Protein AF-L5N9F0-F1 (afdb_monomer)

pLDDT: mean 95.46, std 6.54, range [55.66, 98.88]

Secondary structure (DSSP, 8-state):
--SS--EEESTTSSS-EEE--S--SS-EEEEEEEEEE-TT--EEEEEEEEEE---TTPPPPEEEEEEEE--BTTTTB--EEEEEEEES--TTEEEEEEEEEESSSS-EEEEEESSSEEEEEE--S--TTPEEEEEEEEEEEETTEEEEEEEEEEEEESSSSPPTTPPP---TTB--EEEEEEEE--BGGGTBEEEEEEEEE-SSB--EEEEEEEESSSSS--EEEEE--SEEEEEEEEEESS-TTSEEEEEEEEE-TTS-EEEEEEEEEESSSS--

Solvent-accessible surface area (backbone atoms only — not comparable to full-atom values): 14710 Å² total; per-residue (Å²): 101,85,77,80,55,56,46,62,48,59,72,89,46,100,74,50,44,82,42,77,44,99,69,60,99,43,72,40,69,31,70,48,74,49,76,49,65,53,94,88,66,53,74,51,76,51,76,49,78,45,78,47,73,39,70,79,85,59,63,73,48,42,82,45,46,30,57,45,34,65,10,35,46,55,79,27,27,21,29,37,39,42,22,40,42,47,42,66,70,58,94,42,60,56,33,34,37,39,37,37,36,34,79,81,58,86,34,47,42,77,51,76,40,77,50,59,48,17,56,50,76,39,64,54,59,36,54,43,70,35,46,25,45,37,34,42,36,36,32,27,55,50,101,90,47,73,45,77,75,34,76,51,74,50,69,40,46,28,52,40,47,59,48,88,82,53,48,85,62,56,52,101,54,40,28,42,76,75,42,78,49,60,42,31,64,13,37,55,92,67,28,22,21,27,38,31,30,34,39,35,45,48,82,55,39,54,52,35,34,37,36,36,37,31,24,57,79,35,69,27,64,56,46,77,46,78,40,71,66,58,59,48,71,77,40,71,64,44,80,41,76,37,27,32,70,35,50,29,42,37,35,41,36,34,23,22,66,68,46,22,61,33,33,73,51,75,47,76,38,54,30,57,38,59,45,102

Structure (mmCIF, N/CA/C/O backbone):
data_AF-L5N9F0-F1
#
_entry.id   AF-L5N9F0-F1
#
loop_
_atom_site.group_PDB
_atom_site.id
_atom_site.type_symbol
_atom_site.label_atom_id
_atom_site.label_alt_id
_atom_site.label_comp_id
_atom_site.label_asym_id
_atom_site.label_entity_id
_atom_site.label_seq_id
_atom_site.pdbx_PDB_ins_code
_atom_site.Cartn_x
_atom_site.Cartn_y
_atom_site.Cartn_z
_atom_site.occupancy
_atom_site.B_iso_or_equiv
_atom_site.auth_seq_id
_atom_site.auth_comp_id
_atom_site.auth_asym_id
_atom_site.auth_atom_id
_atom_site.pdbx_PDB_model_num
ATOM 1 N N . ASP A 1 1 ? -20.279 4.692 45.936 1.00 81.94 1 ASP A N 1
ATOM 2 C CA . ASP A 1 1 ? -19.349 3.958 45.072 1.00 81.94 1 ASP A CA 1
ATOM 3 C C . ASP A 1 1 ? -19.815 2.509 44.964 1.00 81.94 1 ASP A C 1
ATOM 5 O O . ASP A 1 1 ? -19.731 1.797 45.959 1.00 81.94 1 ASP A O 1
ATOM 9 N N . PRO A 1 2 ? -20.384 2.102 43.822 1.00 79.62 2 PRO A N 1
ATOM 10 C CA . PRO A 1 2 ? -20.767 0.713 43.570 1.00 79.62 2 PRO A CA 1
ATOM 11 C C . PRO A 1 2 ? -19.583 -0.221 43.263 1.00 79.62 2 PRO A C 1
ATOM 13 O O . PRO A 1 2 ? -19.763 -1.432 43.322 1.00 79.62 2 PRO A O 1
ATOM 16 N N . THR A 1 3 ? -18.387 0.310 42.987 1.00 81.38 3 THR A N 1
ATOM 17 C CA . THR A 1 3 ? -17.177 -0.487 42.699 1.00 81.38 3 THR A CA 1
ATOM 18 C C . THR A 1 3 ? -16.482 -0.975 43.976 1.00 81.38 3 THR A C 1
ATOM 20 O O . THR A 1 3 ? -15.743 -1.954 43.962 1.00 81.38 3 THR A O 1
ATOM 23 N N . GLY A 1 4 ? -16.712 -0.291 45.102 1.00 86.56 4 GLY A N 1
ATOM 24 C CA . GLY A 1 4 ? -16.097 -0.587 46.397 1.00 86.56 4 GLY A CA 1
ATOM 25 C C . GLY A 1 4 ? -14.604 -0.248 46.490 1.00 86.56 4 GLY A C 1
ATOM 26 O O . GLY A 1 4 ? -13.994 -0.522 47.524 1.00 86.56 4 GLY A O 1
ATOM 27 N N . GLN A 1 5 ? -14.020 0.329 45.439 1.00 89.44 5 GLN A N 1
ATOM 28 C CA . GLN A 1 5 ? -12.593 0.642 45.331 1.00 89.44 5 GLN A CA 1
ATOM 29 C C . GLN A 1 5 ? -12.318 2.057 44.791 1.00 89.44 5 GLN A C 1
ATOM 31 O O . GLN A 1 5 ? -11.196 2.548 44.930 1.00 89.44 5 GLN A O 1
ATOM 36 N N . ALA A 1 6 ? -13.310 2.747 44.218 1.00 92.12 6 ALA A N 1
ATOM 37 C CA . ALA A 1 6 ? -13.125 4.109 43.735 1.00 92.12 6 ALA A CA 1
ATOM 38 C C . ALA A 1 6 ? -12.884 5.074 44.906 1.00 92.12 6 ALA A C 1
ATOM 40 O O . ALA A 1 6 ? -13.508 4.982 45.968 1.00 92.12 6 ALA A O 1
ATOM 41 N N . SER A 1 7 ? -11.995 6.050 44.717 1.00 95.31 7 SER A N 1
ATOM 42 C CA . SER A 1 7 ? -11.642 7.002 45.776 1.00 95.31 7 SER A CA 1
ATOM 43 C C . SER A 1 7 ? -11.404 8.420 45.260 1.00 95.31 7 SER A C 1
ATOM 45 O O . SER A 1 7 ? -11.246 8.655 44.065 1.00 95.31 7 SER A O 1
ATOM 47 N N . LEU A 1 8 ? -11.387 9.390 46.180 1.00 96.06 8 LEU A N 1
ATOM 48 C CA . LEU A 1 8 ? -10.998 10.770 45.897 1.00 96.06 8 LEU A CA 1
ATOM 49 C C . LEU A 1 8 ? -9.702 11.113 46.634 1.00 96.06 8 LEU A C 1
ATOM 51 O O . LEU A 1 8 ? -9.627 10.999 47.859 1.00 96.06 8 LEU A O 1
ATOM 55 N N . SER A 1 9 ? -8.712 11.621 45.907 1.00 96.44 9 SER A N 1
ATOM 56 C CA . SER A 1 9 ? -7.538 12.272 46.488 1.00 96.44 9 SER A CA 1
ATOM 57 C C . SER A 1 9 ? -7.850 13.741 46.773 1.00 96.44 9 SER A C 1
ATOM 59 O O . SER A 1 9 ? -8.382 14.447 45.916 1.00 96.44 9 SER A O 1
ATOM 61 N N . ASN A 1 10 ? -7.484 14.217 47.967 1.00 95.06 10 ASN A N 1
ATOM 62 C CA . ASN A 1 10 ? -7.765 15.577 48.449 1.00 95.06 10 ASN A CA 1
ATOM 63 C C . ASN A 1 10 ? -9.258 15.969 48.350 1.00 95.06 10 ASN A C 1
ATOM 65 O O . ASN A 1 10 ? -9.577 16.987 47.733 1.00 95.06 10 ASN A O 1
ATOM 69 N N . PRO A 1 11 ? -10.187 15.205 48.960 1.00 94.94 11 PRO A N 1
ATOM 70 C CA . PRO A 1 11 ? -11.631 15.385 48.766 1.00 94.94 11 PRO A CA 1
ATOM 71 C C . PRO A 1 11 ? -12.183 16.738 49.248 1.00 94.94 11 PRO A C 1
ATOM 73 O O . PRO A 1 11 ? -13.272 17.125 48.842 1.00 94.94 11 PRO A O 1
ATOM 76 N N . SER A 1 12 ? -11.450 17.468 50.095 1.00 93.31 12 SER A N 1
ATOM 77 C CA . SER A 1 12 ? -11.800 18.820 50.557 1.00 93.31 12 SER A CA 1
ATOM 78 C C . SER A 1 12 ? -11.201 19.949 49.705 1.00 93.31 12 SER A C 1
ATOM 80 O O . SER A 1 12 ? -11.446 21.123 49.977 1.00 93.31 12 SER A O 1
ATOM 82 N N . SER A 1 13 ? -10.394 19.622 48.692 1.00 94.00 13 SER A N 1
ATOM 83 C CA . SER A 1 13 ? -9.865 20.594 47.734 1.00 94.00 13 SER A CA 1
ATOM 84 C C . SER A 1 13 ? -10.966 21.067 46.788 1.00 94.00 13 SER A C 1
ATOM 86 O O . SER A 1 13 ? -11.844 20.297 46.411 1.00 94.00 13 SER A O 1
ATOM 88 N N . ALA A 1 14 ? -10.856 22.301 46.288 1.00 91.56 14 ALA A N 1
ATOM 89 C CA . ALA A 1 14 ? -11.691 22.776 45.181 1.00 91.56 14 ALA A CA 1
ATOM 90 C C . ALA A 1 14 ? -11.503 21.948 43.888 1.00 91.56 14 ALA A C 1
ATOM 92 O O . ALA A 1 14 ? -12.323 22.031 42.975 1.00 91.56 14 ALA A O 1
ATOM 93 N N . ARG A 1 15 ? -10.409 21.177 43.791 1.00 91.69 15 ARG A N 1
ATOM 94 C CA . ARG A 1 15 ? -10.088 20.274 42.676 1.00 91.69 15 ARG A CA 1
ATOM 95 C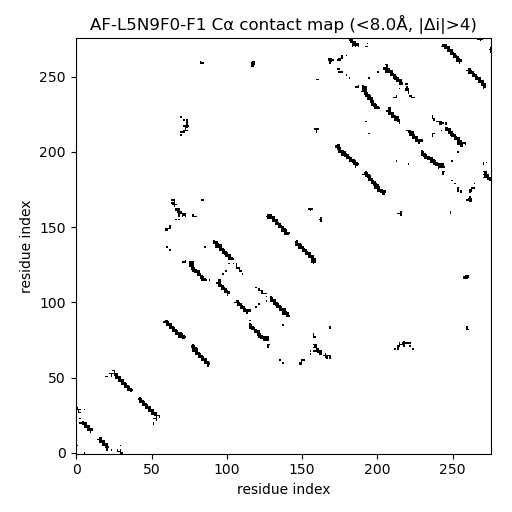 C . ARG A 1 15 ? -9.594 18.929 43.234 1.00 91.69 15 ARG A C 1
ATOM 97 O O . ARG A 1 15 ? -8.380 18.758 43.370 1.00 91.69 15 ARG A O 1
ATOM 104 N N . PRO A 1 16 ? -10.495 18.017 43.635 1.00 94.56 16 PRO A N 1
ATOM 105 C CA . PRO A 1 16 ? -10.112 16.662 44.014 1.00 94.56 16 PRO A CA 1
ATOM 106 C C . PRO A 1 16 ? -9.741 15.847 42.766 1.00 94.56 16 PRO A C 1
ATOM 108 O O . PRO A 1 16 ? -10.164 16.172 41.656 1.00 94.56 16 PRO A O 1
ATOM 111 N N . THR A 1 17 ? -8.985 14.767 42.951 1.00 95.00 17 THR A N 1
ATOM 112 C CA . THR A 1 17 ? -8.709 13.791 41.884 1.00 95.00 17 THR A CA 1
ATOM 113 C C . THR A 1 17 ? -9.537 12.542 42.132 1.00 95.00 17 THR A C 1
ATOM 115 O O . THR A 1 17 ? -9.489 11.999 43.232 1.00 95.00 17 THR A O 1
ATOM 118 N N . PHE A 1 18 ? -10.273 12.078 41.125 1.00 95.19 18 PHE A N 1
ATOM 119 C CA . PHE A 1 18 ? -10.918 10.769 41.157 1.00 95.19 18 PHE A CA 1
ATOM 120 C C . PHE A 1 18 ? -9.903 9.683 40.801 1.00 95.19 18 PHE A C 1
ATOM 122 O O . PHE A 1 18 ? -9.274 9.759 39.748 1.00 95.19 18 PHE A O 1
ATOM 129 N N . ASN A 1 19 ? -9.745 8.694 41.676 1.00 93.81 19 ASN A N 1
ATOM 130 C CA . ASN A 1 19 ? -8.970 7.492 41.403 1.00 93.81 19 ASN A CA 1
ATOM 131 C C . ASN A 1 19 ? -9.966 6.368 41.097 1.00 93.81 19 ASN A C 1
ATOM 133 O O . ASN A 1 19 ? -10.748 5.976 41.971 1.00 93.81 19 ASN A O 1
ATOM 137 N N . ALA A 1 20 ? -9.948 5.895 39.852 1.00 90.00 20 ALA A N 1
ATOM 138 C CA . ALA A 1 20 ? -10.737 4.748 39.425 1.00 90.00 20 ALA A CA 1
ATOM 139 C C . ALA A 1 20 ? 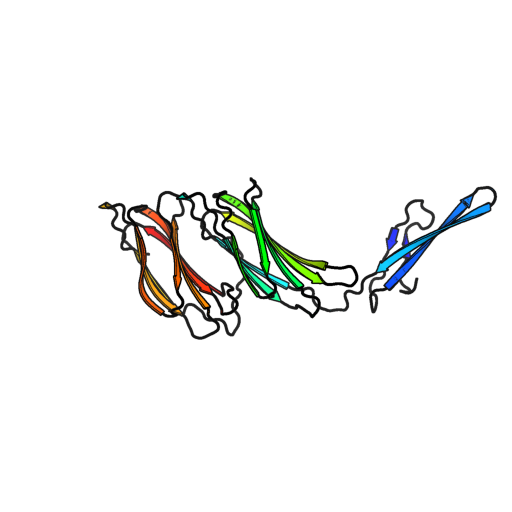-10.288 3.472 40.172 1.00 90.00 20 ALA A C 1
ATOM 141 O O . ALA A 1 20 ? -9.136 3.403 40.606 1.00 90.00 20 ALA A O 1
ATOM 142 N N . PRO A 1 21 ? -11.182 2.487 40.355 1.00 88.56 21 PRO A N 1
ATOM 143 C CA . PRO A 1 21 ? -10.809 1.172 40.869 1.00 88.56 21 PRO A CA 1
ATOM 144 C C . PRO A 1 21 ? -9.861 0.452 39.896 1.00 88.56 21 PRO A C 1
ATOM 146 O O . PRO A 1 21 ? -9.891 0.718 38.695 1.00 88.56 21 PRO A O 1
ATOM 149 N N . ASP A 1 22 ? -9.059 -0.488 40.403 1.00 82.31 22 ASP A N 1
ATOM 150 C CA . ASP A 1 22 ? -8.100 -1.239 39.574 1.00 82.31 22 ASP A CA 1
ATOM 151 C C . ASP A 1 22 ? -8.800 -2.188 38.582 1.00 82.31 22 ASP A C 1
ATOM 153 O O . ASP A 1 22 ? -8.235 -2.550 37.553 1.00 82.31 22 ASP A O 1
ATOM 157 N N . SER A 1 23 ? -10.025 -2.618 38.901 1.00 81.38 23 SER A N 1
ATOM 158 C CA . SER A 1 23 ? -10.876 -3.443 38.036 1.00 81.38 23 SER A CA 1
ATOM 159 C C . SER A 1 23 ? -12.353 -3.275 38.403 1.00 81.38 23 SER A C 1
ATOM 161 O O . SER A 1 23 ? -12.691 -2.953 39.546 1.00 81.38 23 SER A O 1
ATOM 163 N N . VAL A 1 24 ? -13.232 -3.515 37.434 1.00 82.44 24 VAL A N 1
ATOM 164 C CA . VAL A 1 24 ? -14.690 -3.632 37.589 1.00 82.44 24 VAL A CA 1
ATOM 165 C C . VAL A 1 24 ? -15.139 -4.914 36.874 1.00 82.44 24 VAL A C 1
ATOM 167 O O . VAL A 1 24 ? -14.359 -5.474 36.120 1.00 82.44 24 VAL A O 1
ATOM 170 N N . SER A 1 25 ? -16.337 -5.430 37.158 1.00 76.56 25 SER A N 1
ATOM 171 C CA . SER A 1 25 ? -16.881 -6.652 36.524 1.00 76.56 25 SER A CA 1
ATOM 172 C C . SER A 1 25 ? -17.944 -6.335 35.459 1.00 76.56 25 SER A C 1
ATOM 174 O O . SER A 1 25 ? -18.953 -7.036 35.350 1.00 76.56 25 SER A O 1
ATOM 176 N N . GLY A 1 26 ? -17.810 -5.166 34.850 1.00 76.44 26 GLY A N 1
ATOM 177 C CA . GLY A 1 26 ? -18.734 -4.528 33.924 1.00 76.44 26 GLY A CA 1
ATOM 178 C C . GLY A 1 26 ? -18.645 -3.007 34.043 1.00 76.44 26 GLY A C 1
ATOM 179 O O . GLY A 1 26 ? -18.293 -2.483 35.108 1.00 76.44 26 GLY A O 1
ATOM 180 N N . ASP A 1 27 ? -18.976 -2.295 32.964 1.00 83.81 27 ASP A N 1
ATOM 181 C CA . ASP A 1 27 ? -19.083 -0.834 32.976 1.00 83.81 27 ASP A CA 1
ATOM 182 C C . ASP A 1 27 ? -19.914 -0.379 34.176 1.00 83.81 27 ASP A C 1
ATOM 184 O O . ASP A 1 27 ? -21.059 -0.793 34.379 1.00 83.81 27 ASP A O 1
ATOM 188 N N . THR A 1 28 ? -19.304 0.455 35.010 1.00 88.38 28 THR A N 1
ATOM 189 C CA . THR A 1 28 ? -19.855 0.821 36.305 1.00 88.38 28 THR A CA 1
ATOM 190 C C . THR A 1 28 ? -19.822 2.329 36.494 1.00 88.38 28 THR A C 1
ATOM 192 O O . THR A 1 28 ? -18.767 2.959 36.530 1.00 88.38 28 THR A O 1
ATOM 195 N N . ASP A 1 29 ? -20.996 2.914 36.703 1.00 92.75 29 ASP A N 1
ATOM 196 C CA . ASP A 1 29 ? -21.141 4.331 37.018 1.00 92.75 29 ASP A CA 1
ATOM 197 C C . ASP A 1 29 ? -20.850 4.624 38.494 1.00 92.75 29 ASP A C 1
ATOM 199 O O . ASP A 1 29 ? -21.488 4.094 39.405 1.00 92.75 29 ASP A O 1
ATOM 203 N N . VAL A 1 30 ? -19.940 5.561 38.749 1.00 93.88 30 VAL A N 1
ATOM 204 C CA . VAL A 1 30 ? -19.638 6.096 40.076 1.00 93.88 30 VAL A CA 1
ATOM 205 C C . VAL A 1 30 ? -20.163 7.523 40.185 1.00 93.88 30 VAL A C 1
ATOM 207 O O . VAL A 1 30 ? -19.697 8.441 39.513 1.00 93.88 30 VAL A O 1
ATOM 210 N N . THR A 1 31 ? -21.132 7.743 41.073 1.00 94.44 31 THR A N 1
ATOM 211 C CA . THR A 1 31 ? -21.598 9.097 41.400 1.00 94.44 31 THR A CA 1
ATOM 212 C C . THR A 1 31 ? -20.653 9.769 42.392 1.00 94.44 31 THR A C 1
ATOM 214 O O . THR A 1 31 ? -20.438 9.268 43.498 1.00 94.44 31 THR A O 1
ATOM 217 N N . VAL A 1 32 ? -20.142 10.939 42.017 1.00 94.00 32 VAL A N 1
ATOM 218 C CA . VAL A 1 32 ? -19.381 11.840 42.885 1.00 94.00 32 VAL A CA 1
ATOM 219 C C . VAL A 1 32 ? -20.296 12.979 43.324 1.00 94.00 32 VAL A C 1
ATOM 221 O O . VAL A 1 32 ? -20.892 13.658 42.488 1.00 94.00 32 VAL A O 1
ATOM 224 N N . GLU A 1 33 ? -20.406 13.200 44.634 1.00 95.69 33 GLU A N 1
ATOM 225 C CA . GLU A 1 33 ? -21.172 14.302 45.222 1.00 95.69 33 GLU A CA 1
ATOM 226 C C . GLU A 1 33 ? -20.227 15.356 45.812 1.00 95.69 33 GLU A C 1
ATOM 228 O O . GLU A 1 33 ? -19.385 15.057 46.657 1.00 95.69 33 GLU A O 1
ATOM 233 N N . LEU A 1 34 ? -20.395 16.607 45.388 1.00 94.75 34 LEU A N 1
ATOM 234 C CA . LEU A 1 34 ? -19.808 17.780 46.019 1.00 94.75 34 LEU A CA 1
ATOM 235 C C . LEU A 1 34 ? -20.814 18.360 47.011 1.00 94.75 34 LEU A C 1
ATOM 237 O O . LEU A 1 34 ? -21.915 18.730 46.610 1.00 94.75 34 LEU A O 1
ATOM 241 N N . THR A 1 35 ? -20.407 18.512 48.270 1.00 95.75 35 THR A N 1
ATOM 242 C CA . THR A 1 35 ? -21.115 19.326 49.267 1.00 95.75 35 THR A CA 1
ATOM 243 C C . THR A 1 35 ? -20.268 20.551 49.593 1.00 95.75 35 THR A C 1
ATOM 245 O O . THR A 1 35 ? -19.098 20.414 49.944 1.00 95.75 35 THR A O 1
ATOM 248 N N . VAL A 1 36 ? -20.852 21.743 49.493 1.00 94.94 36 VAL A N 1
ATOM 249 C CA . VAL A 1 36 ? -20.247 23.000 49.959 1.00 94.94 36 VAL A CA 1
ATOM 250 C C . VAL A 1 36 ? -21.020 23.512 51.166 1.00 94.94 36 VAL A C 1
ATOM 252 O O . VAL A 1 36 ? -22.247 23.427 51.175 1.00 94.94 36 VAL A O 1
ATOM 255 N N . THR A 1 37 ? -20.304 24.036 52.158 1.00 95.50 37 THR A N 1
ATOM 256 C CA . THR A 1 37 ? -20.864 24.609 53.388 1.00 95.50 37 THR A CA 1
ATOM 257 C C . THR A 1 37 ? -20.328 26.027 53.546 1.00 95.50 37 THR A C 1
ATOM 259 O O . THR A 1 37 ? -19.115 26.215 53.425 1.00 95.50 37 THR A O 1
ATOM 262 N N . ASP A 1 38 ? -21.198 27.008 53.771 1.00 94.56 38 ASP A N 1
ATOM 263 C CA . ASP A 1 38 ? -20.769 28.371 54.104 1.00 94.56 38 ASP A CA 1
ATOM 264 C C . ASP A 1 38 ? -20.386 28.505 55.591 1.00 94.56 38 ASP A C 1
ATOM 266 O O . ASP A 1 38 ? -20.440 27.547 56.366 1.00 94.56 38 ASP A O 1
ATOM 270 N N . ASP A 1 39 ? -19.925 29.686 55.988 1.00 96.00 39 ASP A N 1
ATOM 271 C CA . ASP A 1 39 ? -19.512 29.997 57.359 1.00 96.00 39 ASP A CA 1
ATOM 272 C C . ASP A 1 39 ? -20.681 30.049 58.355 1.00 96.00 39 ASP A C 1
ATOM 274 O O . ASP A 1 39 ? -20.473 29.824 59.549 1.00 96.00 39 ASP A O 1
ATOM 278 N N . ASP A 1 40 ? -21.903 30.241 57.857 1.00 96.00 40 ASP A N 1
ATOM 279 C CA . ASP A 1 40 ? -23.147 30.173 58.627 1.00 96.00 40 ASP A CA 1
ATOM 280 C C . ASP A 1 40 ? -23.687 28.731 58.766 1.00 96.00 40 ASP A C 1
ATOM 282 O O . ASP A 1 40 ? -24.670 28.482 59.474 1.00 96.00 40 ASP A O 1
ATOM 286 N N . GLY A 1 41 ? -23.032 27.753 58.132 1.00 94.88 41 GLY A N 1
ATOM 287 C CA . GLY A 1 41 ? -23.365 26.331 58.204 1.00 94.88 41 GLY A CA 1
ATOM 288 C C . GLY A 1 41 ? -24.447 25.871 57.220 1.00 94.88 41 GLY A C 1
ATOM 289 O O . GLY A 1 41 ? -24.888 24.719 57.304 1.00 94.88 41 GLY A O 1
ATOM 290 N N . ALA A 1 42 ? -24.882 26.717 56.284 1.00 96.19 42 ALA A N 1
ATOM 291 C CA . ALA A 1 42 ? -25.786 26.315 55.213 1.00 96.19 42 ALA A CA 1
ATOM 292 C C . ALA A 1 42 ? -25.037 25.495 54.156 1.00 96.19 42 ALA A C 1
ATOM 294 O O . ALA A 1 42 ? -23.863 25.727 53.880 1.00 96.19 42 ALA A O 1
ATOM 295 N N . THR A 1 43 ? -25.719 24.513 53.555 1.00 97.00 43 THR A N 1
ATOM 296 C CA . THR A 1 43 ? -25.093 23.570 52.614 1.00 97.00 43 THR A CA 1
ATOM 297 C C . THR A 1 43 ? -25.777 23.546 51.254 1.00 97.00 43 THR A C 1
ATOM 299 O O . THR A 1 43 ? -26.994 23.702 51.151 1.00 97.00 43 THR A O 1
ATOM 302 N N . SER A 1 44 ? -24.994 23.302 50.203 1.00 97.56 44 SER A N 1
ATOM 303 C CA . SER A 1 44 ? -25.475 23.020 48.847 1.00 97.56 44 SER A CA 1
ATOM 304 C C . SER A 1 44 ? -24.762 21.796 48.281 1.00 97.56 44 SER A C 1
ATOM 306 O O . SER A 1 44 ? -23.601 21.546 48.612 1.00 97.56 44 SER A O 1
ATOM 308 N N . ARG A 1 45 ? -25.456 21.018 47.441 1.00 97.19 45 ARG A N 1
ATOM 309 C CA . ARG A 1 45 ? -24.945 19.764 46.873 1.00 97.19 45 ARG A CA 1
ATOM 310 C C . ARG A 1 45 ? -25.035 19.744 45.354 1.00 97.19 45 ARG A C 1
ATOM 312 O O . ARG A 1 45 ? -25.984 20.274 44.778 1.00 97.19 45 ARG A O 1
ATOM 319 N N . ARG A 1 46 ? -24.075 19.085 44.706 1.00 96.69 46 ARG A N 1
ATOM 320 C CA . ARG A 1 46 ? -24.090 18.797 43.266 1.00 96.69 46 ARG A CA 1
ATOM 321 C C . ARG A 1 46 ? -23.490 17.424 43.001 1.00 96.69 46 ARG A C 1
ATOM 323 O O . ARG A 1 46 ? -22.463 17.095 43.581 1.00 96.69 46 ARG A O 1
ATOM 330 N N . THR A 1 47 ? -24.088 16.660 42.095 1.00 95.12 47 THR A N 1
ATOM 331 C CA . THR A 1 47 ? -23.565 15.357 41.673 1.00 95.12 47 THR A CA 1
ATOM 332 C C . THR A 1 47 ? -23.011 15.398 40.251 1.00 95.12 47 THR A C 1
ATOM 334 O O . THR A 1 47 ? -23.418 16.222 39.428 1.00 95.12 47 THR A O 1
ATOM 337 N N . THR A 1 48 ? -22.070 14.501 39.972 1.00 93.06 48 THR A N 1
ATOM 338 C CA . THR A 1 48 ? -21.617 14.127 38.628 1.00 93.06 48 THR A CA 1
ATOM 339 C C . THR A 1 48 ? -21.441 12.614 38.567 1.00 93.06 48 THR A C 1
ATOM 341 O O . THR A 1 48 ? -21.141 11.990 39.586 1.00 93.06 48 THR A O 1
ATOM 344 N N . THR A 1 49 ? -21.615 12.027 37.389 1.00 92.94 49 THR A N 1
ATOM 345 C CA . THR A 1 49 ? -21.369 10.599 37.154 1.00 92.94 49 THR A CA 1
ATOM 346 C C . THR A 1 49 ? -20.025 10.427 36.457 1.00 92.94 49 THR A C 1
ATOM 348 O O . THR A 1 49 ? -19.701 11.197 35.554 1.00 92.94 49 THR A O 1
ATOM 351 N N . VAL A 1 50 ? -19.243 9.445 36.900 1.00 92.12 50 VAL A N 1
ATOM 352 C CA . VAL A 1 50 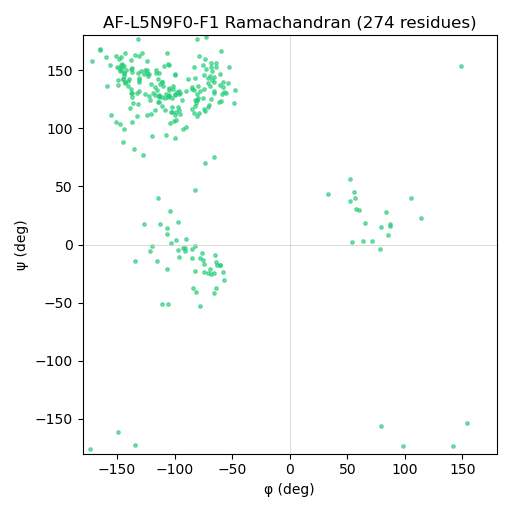? -18.024 8.967 36.244 1.00 92.12 50 VAL A CA 1
ATOM 353 C C . VAL A 1 50 ? -18.250 7.512 35.858 1.00 92.12 50 VAL A C 1
ATOM 355 O O . VAL A 1 50 ? -18.409 6.678 36.743 1.00 92.12 50 VAL A O 1
ATOM 358 N N . THR A 1 51 ? -18.264 7.202 34.567 1.00 89.31 51 THR A N 1
ATOM 359 C CA . THR A 1 51 ? -18.348 5.816 34.092 1.00 89.31 51 THR A CA 1
ATOM 360 C C . THR A 1 51 ? -16.952 5.197 34.116 1.00 89.31 51 THR A C 1
ATOM 362 O O . THR A 1 51 ? -16.036 5.710 33.473 1.00 89.31 51 THR A O 1
ATOM 365 N N . VAL A 1 52 ? -16.774 4.133 34.900 1.00 88.56 52 VAL A N 1
ATOM 366 C CA . VAL A 1 52 ? -15.570 3.294 34.911 1.00 88.56 52 VAL A CA 1
ATOM 367 C C . VAL A 1 52 ? -15.842 2.111 33.998 1.00 88.56 52 VAL A C 1
ATOM 369 O O . VAL A 1 52 ? -16.699 1.288 34.311 1.00 88.56 52 VAL A O 1
ATOM 372 N N . THR A 1 53 ? -15.146 2.047 32.872 1.00 81.81 53 THR A N 1
ATOM 373 C CA . THR A 1 53 ? -15.352 0.996 31.877 1.00 81.81 53 THR A CA 1
ATOM 374 C C . THR A 1 53 ? -14.659 -0.294 32.290 1.00 81.81 53 THR A C 1
ATOM 376 O O . THR A 1 53 ? -13.502 -0.260 32.724 1.00 81.81 53 THR A O 1
ATOM 379 N N . ASP A 1 54 ? -15.346 -1.420 32.134 1.00 79.69 54 ASP A N 1
ATOM 380 C CA . ASP A 1 54 ? -14.700 -2.721 32.214 1.00 79.69 54 ASP A CA 1
ATOM 381 C C . ASP A 1 54 ? -14.010 -3.027 30.895 1.00 79.69 54 ASP A C 1
ATOM 383 O O . ASP A 1 54 ? -14.595 -2.915 29.824 1.00 79.69 54 ASP A O 1
ATOM 387 N N . THR A 1 55 ? -12.744 -3.408 30.985 1.00 68.31 55 THR A N 1
ATOM 388 C CA . THR A 1 55 ? -11.984 -3.859 29.812 1.00 68.31 55 THR A CA 1
ATOM 389 C C . THR A 1 55 ? -12.089 -5.370 29.614 1.00 68.31 55 THR A C 1
ATOM 391 O O . THR A 1 55 ? -11.538 -5.888 28.648 1.00 68.31 55 THR A O 1
ATOM 394 N N . ASP A 1 56 ? -12.773 -6.063 30.534 1.00 56.34 56 ASP A N 1
ATOM 395 C CA . ASP A 1 56 ? -13.332 -7.415 30.474 1.00 56.34 56 ASP A CA 1
ATOM 396 C C . ASP A 1 56 ? -12.524 -8.423 29.643 1.00 56.34 56 ASP A C 1
ATOM 398 O O . ASP A 1 56 ? -13.068 -9.181 28.853 1.00 56.34 56 ASP A O 1
ATOM 402 N N . GLY A 1 57 ? -11.193 -8.424 29.785 1.00 55.66 57 GLY A N 1
ATOM 403 C CA . GLY A 1 57 ? -10.276 -9.439 29.253 1.00 55.66 57 GLY A CA 1
ATOM 404 C C . GLY A 1 57 ? -10.347 -9.753 27.751 1.00 55.66 57 GLY A C 1
ATOM 405 O O . GLY A 1 57 ? -9.612 -10.642 27.314 1.00 55.66 57 GLY A O 1
ATOM 406 N N . THR A 1 58 ? -11.184 -9.085 26.953 1.00 59.81 58 THR A N 1
ATOM 407 C CA . THR A 1 58 ? -11.172 -9.231 25.502 1.00 59.81 58 THR A CA 1
ATOM 408 C C . THR A 1 58 ? -9.897 -8.563 25.018 1.00 59.81 58 THR A C 1
ATOM 410 O O . THR A 1 58 ? -9.714 -7.374 25.286 1.00 59.81 58 THR A O 1
ATOM 413 N N . PRO A 1 59 ? -8.980 -9.302 24.377 1.00 70.12 59 PRO A N 1
ATOM 414 C CA . PRO A 1 59 ? -7.763 -8.691 23.877 1.00 70.12 59 PRO A CA 1
ATOM 415 C C . PRO A 1 59 ? -8.130 -7.530 22.950 1.00 70.12 59 PRO A C 1
ATOM 417 O O . PRO A 1 59 ? -8.977 -7.687 22.071 1.00 70.12 59 PRO A O 1
ATOM 420 N N . SER A 1 60 ? -7.515 -6.364 23.168 1.00 83.00 60 SER A N 1
ATOM 421 C CA . SER A 1 60 ? -7.629 -5.259 22.219 1.00 83.00 60 SER A CA 1
ATOM 422 C C . SER A 1 60 ? -7.134 -5.732 20.849 1.00 83.00 60 SER A C 1
ATOM 424 O O . SER A 1 60 ? -6.125 -6.447 20.789 1.00 83.00 60 SER A O 1
ATOM 426 N N . PRO A 1 61 ? -7.799 -5.334 19.753 1.00 93.94 61 PRO A N 1
ATOM 427 C CA . PRO A 1 61 ? -7.441 -5.779 18.422 1.00 93.94 61 PRO A CA 1
ATOM 428 C C . PRO A 1 61 ? -5.996 -5.403 18.100 1.00 93.94 61 PRO A C 1
ATOM 430 O O . PRO A 1 61 ? -5.561 -4.251 18.251 1.00 93.94 61 PRO A O 1
ATOM 433 N N . SER A 1 62 ? -5.243 -6.397 17.643 1.00 94.62 62 SER A N 1
ATOM 434 C CA . SER A 1 62 ? -3.872 -6.202 17.191 1.00 94.62 62 SER A CA 1
ATOM 435 C C . SER A 1 62 ? -3.875 -5.709 15.747 1.00 94.62 62 SER A C 1
ATOM 437 O O . SER A 1 62 ? -4.569 -6.254 14.897 1.00 94.62 62 SER A O 1
ATOM 439 N N . VAL A 1 63 ? -3.094 -4.666 15.456 1.00 97.81 63 VAL A N 1
ATOM 440 C CA . VAL A 1 63 ? -2.975 -4.113 14.098 1.00 97.81 63 VAL A CA 1
ATOM 441 C C . VAL A 1 63 ? -1.653 -4.560 13.494 1.00 97.81 63 VAL A C 1
ATOM 443 O O . VAL A 1 63 ? -0.600 -4.014 13.840 1.00 97.81 63 VAL A O 1
ATOM 446 N N . SER A 1 64 ? -1.682 -5.519 12.574 1.00 98.38 64 SER A N 1
ATOM 447 C CA . SER A 1 64 ? -0.539 -5.857 11.721 1.00 98.38 64 SER A CA 1
ATOM 448 C C . SER A 1 64 ? -0.681 -5.136 10.391 1.00 98.38 64 SER A C 1
ATOM 450 O O . SER A 1 64 ? -1.735 -5.182 9.768 1.00 98.38 64 SER A O 1
ATOM 452 N N . MET A 1 65 ? 0.366 -4.436 9.954 1.00 98.50 65 MET A N 1
ATOM 453 C CA . MET A 1 65 ? 0.308 -3.657 8.719 1.00 98.50 65 MET A CA 1
ATOM 454 C C . MET A 1 65 ? 1.638 -3.627 7.979 1.00 98.50 65 MET A C 1
ATOM 456 O O . MET A 1 65 ? 2.718 -3.716 8.577 1.00 98.50 65 MET A O 1
ATOM 460 N N . ARG A 1 66 ? 1.543 -3.422 6.670 1.00 98.44 66 ARG A N 1
ATOM 461 C CA . ARG A 1 66 ? 2.660 -3.122 5.778 1.00 98.44 66 ARG A CA 1
ATOM 462 C C . ARG A 1 66 ? 2.263 -2.022 4.801 1.00 98.44 66 ARG A C 1
ATOM 464 O O . ARG A 1 66 ? 1.097 -1.911 4.426 1.00 98.44 66 ARG A O 1
ATOM 471 N N . VAL A 1 67 ? 3.247 -1.226 4.411 1.00 98.75 67 VAL A N 1
ATOM 472 C CA . VAL A 1 67 ? 3.124 -0.158 3.420 1.00 98.75 67 VAL A CA 1
ATOM 473 C C . VAL A 1 67 ? 4.102 -0.484 2.301 1.00 98.75 67 VAL A C 1
ATOM 475 O O . VAL A 1 67 ? 5.312 -0.524 2.526 1.00 98.75 67 VAL A O 1
ATOM 478 N N . ASP A 1 68 ? 3.572 -0.811 1.130 1.00 98.75 68 ASP A N 1
ATOM 479 C CA . ASP A 1 68 ? 4.357 -1.037 -0.077 1.00 98.75 68 ASP A CA 1
ATOM 480 C C . ASP A 1 68 ? 4.322 0.239 -0.924 1.00 98.75 68 ASP A C 1
ATOM 482 O O . ASP A 1 68 ? 3.261 0.648 -1.400 1.00 98.75 68 ASP A O 1
ATOM 486 N N . ASP A 1 69 ? 5.476 0.887 -1.071 1.00 98.75 69 ASP A N 1
ATOM 487 C CA . ASP A 1 69 ? 5.613 2.164 -1.767 1.00 98.75 69 ASP A CA 1
ATOM 488 C C . ASP A 1 69 ? 5.897 1.948 -3.252 1.00 98.75 69 ASP A C 1
ATOM 490 O O . ASP A 1 69 ? 7.027 1.682 -3.646 1.00 98.75 69 ASP A O 1
ATOM 494 N N . LEU A 1 70 ? 4.882 2.091 -4.092 1.00 98.75 70 LEU A N 1
ATOM 495 C CA . LEU A 1 70 ? 4.949 1.961 -5.543 1.00 98.75 70 LEU A CA 1
ATOM 496 C C . LEU A 1 70 ? 5.094 3.314 -6.264 1.00 98.75 70 LEU A C 1
ATOM 498 O O . LEU A 1 70 ? 4.777 3.400 -7.452 1.00 98.75 70 LEU A O 1
ATOM 502 N N . THR A 1 71 ? 5.533 4.361 -5.556 1.00 98.75 71 THR A N 1
ATOM 503 C CA . THR A 1 71 ? 5.579 5.747 -6.042 1.00 98.75 71 THR A CA 1
ATOM 504 C C . THR A 1 71 ? 6.198 5.882 -7.432 1.00 98.75 71 THR A C 1
ATOM 506 O O . THR A 1 71 ? 7.296 5.403 -7.710 1.00 98.75 71 THR A O 1
ATOM 509 N N . ASP A 1 72 ? 5.524 6.642 -8.296 1.00 98.44 72 ASP A N 1
ATOM 510 C CA . ASP A 1 72 ? 6.107 7.149 -9.532 1.00 98.44 72 ASP A CA 1
ATOM 511 C C . ASP A 1 72 ? 6.703 8.541 -9.278 1.00 98.44 72 ASP A C 1
ATOM 513 O O . ASP A 1 72 ? 6.012 9.567 -9.251 1.00 98.44 72 ASP A O 1
ATOM 517 N N . ILE A 1 73 ? 8.023 8.568 -9.083 1.00 98.50 73 ILE A N 1
ATOM 518 C CA . ILE A 1 73 ? 8.774 9.798 -8.807 1.00 98.50 73 ILE A CA 1
ATOM 519 C C . ILE A 1 73 ? 8.712 10.758 -10.000 1.00 98.50 73 ILE A C 1
ATOM 521 O O . ILE A 1 73 ? 8.626 11.973 -9.805 1.00 98.50 73 ILE A O 1
ATOM 525 N N . GLN A 1 74 ? 8.756 10.236 -11.230 1.00 97.75 74 GLN A N 1
ATOM 526 C CA . GLN A 1 74 ? 8.841 11.048 -12.444 1.00 97.75 74 GLN A CA 1
ATOM 527 C C . GLN A 1 74 ? 7.571 11.883 -12.634 1.00 97.75 74 GLN A C 1
ATOM 529 O O . GLN A 1 74 ? 7.650 13.066 -12.976 1.00 97.75 74 GLN A O 1
ATOM 534 N N . THR A 1 75 ? 6.403 11.289 -12.384 1.00 97.56 75 THR A N 1
ATOM 535 C CA . THR A 1 75 ? 5.106 11.966 -12.542 1.00 97.56 75 THR A CA 1
ATOM 536 C C . THR A 1 75 ? 4.622 12.676 -11.278 1.00 97.56 75 THR A C 1
ATOM 538 O O . THR A 1 75 ? 3.543 13.268 -11.291 1.00 97.56 75 THR A O 1
ATOM 541 N N . ASN A 1 76 ? 5.440 12.697 -10.218 1.00 97.81 76 ASN A N 1
ATOM 542 C CA . ASN A 1 76 ? 5.078 13.208 -8.898 1.00 97.81 76 ASN A CA 1
ATOM 543 C C . ASN A 1 76 ? 3.818 12.515 -8.345 1.00 97.81 76 ASN A C 1
ATOM 545 O O . ASN A 1 76 ? 2.926 13.177 -7.833 1.00 97.81 76 ASN A O 1
ATOM 549 N N . ASN A 1 77 ? 3.724 11.192 -8.444 1.00 97.75 77 ASN A N 1
ATOM 550 C CA . ASN A 1 77 ? 2.565 10.443 -7.972 1.00 97.75 77 ASN A CA 1
ATOM 551 C C . ASN A 1 77 ? 2.977 9.438 -6.889 1.00 97.75 77 ASN A C 1
ATOM 553 O O . ASN A 1 77 ? 3.363 8.318 -7.234 1.00 97.75 77 ASN A O 1
ATOM 557 N N . PRO A 1 78 ? 2.896 9.810 -5.593 1.00 98.50 78 PRO A N 1
ATOM 558 C CA . PRO A 1 78 ? 2.975 8.831 -4.520 1.00 98.50 78 PRO A CA 1
ATOM 559 C C . PRO A 1 78 ? 1.951 7.724 -4.740 1.00 98.50 78 PRO A C 1
ATOM 561 O O . PRO A 1 78 ? 0.830 8.010 -5.162 1.00 98.50 78 PRO A O 1
ATOM 564 N N . ASP A 1 79 ? 2.329 6.479 -4.481 1.00 98.69 79 ASP A N 1
ATOM 565 C CA . ASP A 1 79 ? 1.457 5.332 -4.719 1.00 98.69 79 ASP A CA 1
ATOM 566 C C . ASP A 1 79 ? 1.682 4.264 -3.652 1.00 98.69 79 ASP A C 1
ATOM 568 O O . ASP A 1 79 ? 2.514 3.379 -3.806 1.00 98.69 79 ASP A O 1
ATOM 572 N N . PHE A 1 80 ? 0.959 4.359 -2.542 1.00 98.75 80 PHE A N 1
ATOM 573 C CA . PHE A 1 80 ? 1.105 3.421 -1.433 1.00 98.75 80 PHE A CA 1
ATOM 574 C C . PHE A 1 80 ? 0.035 2.342 -1.487 1.00 98.75 80 PHE A C 1
ATOM 576 O O . PHE A 1 80 ? -1.155 2.652 -1.547 1.00 98.75 80 PHE A O 1
ATOM 583 N N . VAL A 1 81 ? 0.436 1.080 -1.359 1.00 98.81 81 VAL A N 1
ATOM 584 C CA . VAL A 1 81 ? -0.467 -0.021 -1.015 1.00 98.81 81 VAL A CA 1
ATOM 585 C C . VAL A 1 81 ? -0.319 -0.309 0.474 1.00 98.81 81 VAL A C 1
ATOM 587 O O . VAL A 1 81 ? 0.709 -0.805 0.928 1.00 98.81 81 VAL A O 1
ATOM 590 N N . VAL A 1 82 ? -1.362 -0.013 1.244 1.00 98.88 82 VAL A N 1
ATOM 591 C CA . VAL A 1 82 ? -1.406 -0.274 2.685 1.00 98.88 82 VAL A CA 1
ATOM 592 C C . VAL A 1 82 ? -2.207 -1.545 2.911 1.00 98.88 82 VAL A C 1
ATOM 594 O O . VAL A 1 82 ? -3.429 -1.536 2.765 1.00 98.88 82 VAL A O 1
ATOM 597 N N . SER A 1 83 ? -1.522 -2.638 3.244 1.00 98.88 83 SER A N 1
ATOM 598 C CA . SER A 1 83 ? -2.167 -3.903 3.614 1.00 98.88 83 SER A CA 1
ATOM 599 C C . SER A 1 83 ? -2.197 -4.065 5.122 1.00 98.88 83 SER A C 1
ATOM 601 O O . SER A 1 83 ? -1.264 -3.651 5.817 1.00 98.88 83 SER A O 1
ATOM 603 N N . TYR A 1 84 ? -3.254 -4.692 5.622 1.00 98.88 84 TYR A N 1
ATOM 604 C CA . TYR A 1 84 ? -3.468 -4.865 7.048 1.00 98.88 84 TYR A CA 1
ATOM 605 C C . TYR A 1 84 ? -4.155 -6.187 7.373 1.00 98.88 84 TYR A C 1
ATOM 607 O O . TYR A 1 84 ? -4.878 -6.756 6.554 1.00 98.88 84 TYR A O 1
ATOM 615 N N . ASP A 1 85 ? -3.928 -6.632 8.602 1.00 98.62 85 ASP A N 1
ATOM 616 C CA . ASP A 1 85 ? -4.621 -7.735 9.249 1.00 98.62 85 ASP A CA 1
ATOM 617 C C . ASP A 1 85 ? -4.897 -7.355 10.706 1.00 98.62 85 ASP A C 1
ATOM 619 O O . ASP A 1 85 ? -3.964 -7.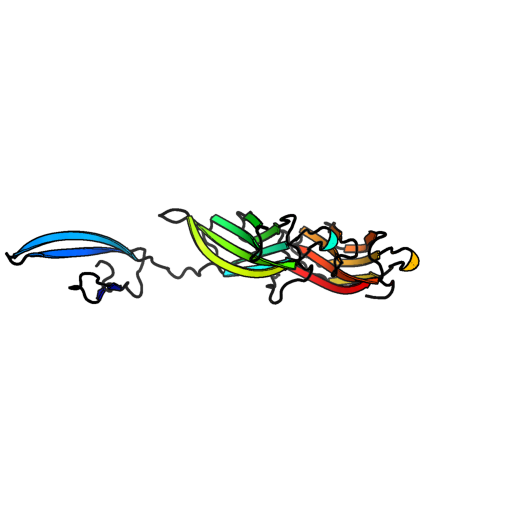068 11.469 1.00 98.62 85 ASP A O 1
ATOM 623 N N . ILE A 1 86 ? -6.179 -7.284 11.061 1.00 98.31 86 ILE A N 1
ATOM 624 C CA . ILE A 1 86 ? -6.647 -6.952 12.402 1.00 98.31 86 ILE A CA 1
ATOM 625 C C . ILE A 1 86 ? -6.993 -8.248 13.136 1.00 98.31 86 ILE A C 1
ATOM 627 O O . ILE A 1 86 ? -8.013 -8.888 12.859 1.00 98.31 86 ILE A O 1
ATOM 631 N N . GLY A 1 87 ? -6.142 -8.615 14.091 1.00 94.75 87 GLY A N 1
ATOM 632 C CA . GLY A 1 87 ? -6.364 -9.756 14.973 1.00 94.75 87 GLY A CA 1
ATOM 633 C C . GLY A 1 87 ? -7.348 -9.430 16.093 1.00 94.75 87 GLY A C 1
ATOM 634 O O . GLY A 1 87 ? -7.585 -8.266 16.404 1.00 94.75 87 GLY A O 1
ATOM 635 N N . ASP A 1 88 ? -7.892 -10.473 16.720 1.00 92.75 88 ASP A N 1
ATOM 636 C CA . ASP A 1 88 ? -8.681 -10.372 17.957 1.00 92.75 88 ASP A CA 1
ATOM 637 C C . ASP A 1 88 ? -9.914 -9.445 17.872 1.00 92.75 88 ASP A C 1
ATOM 639 O O . ASP A 1 88 ? -10.347 -8.852 18.861 1.00 92.75 88 ASP A O 1
ATOM 643 N N . THR A 1 89 ? -10.518 -9.333 16.683 1.00 93.69 89 THR A N 1
ATOM 644 C CA . THR A 1 89 ? -11.781 -8.603 16.518 1.00 93.69 89 THR A CA 1
ATOM 645 C C . THR A 1 89 ? -12.951 -9.313 17.203 1.00 93.69 89 THR A C 1
ATOM 647 O O . THR A 1 89 ? -12.941 -10.527 17.421 1.00 93.69 89 THR A O 1
ATOM 650 N N . ASN A 1 90 ? -13.991 -8.553 17.553 1.00 90.50 90 ASN A N 1
ATOM 651 C CA . ASN A 1 90 ? -15.215 -9.084 18.152 1.00 90.50 90 ASN A CA 1
ATOM 652 C C . ASN A 1 90 ? -16.465 -8.480 17.484 1.00 90.50 90 ASN A C 1
ATOM 654 O O . ASN A 1 90 ? -16.369 -7.796 16.469 1.00 90.50 90 ASN A O 1
ATOM 658 N N . ALA A 1 91 ? -17.649 -8.754 18.035 1.00 92.12 91 ALA A N 1
ATOM 659 C CA . ALA A 1 91 ? -18.920 -8.320 17.451 1.00 92.12 91 ALA A CA 1
ATOM 660 C C . ALA A 1 91 ? -19.120 -6.791 17.403 1.00 92.12 91 ALA A C 1
ATOM 662 O O . ALA A 1 91 ? -20.017 -6.344 16.695 1.00 92.12 91 ALA A O 1
ATOM 663 N N . SER A 1 92 ? -18.319 -6.017 18.141 1.00 94.25 92 SER A N 1
ATOM 664 C CA . SER A 1 92 ? -18.319 -4.553 18.091 1.00 94.25 92 SER A CA 1
ATOM 665 C C . SER A 1 92 ? -17.443 -3.988 16.975 1.00 94.25 92 SER A C 1
ATOM 667 O O . SER A 1 92 ? -17.550 -2.797 16.715 1.00 94.25 92 SER A O 1
ATOM 669 N N . PHE A 1 93 ? -16.591 -4.783 16.313 1.00 96.69 93 PHE A N 1
ATOM 670 C CA . PHE A 1 93 ? -15.805 -4.298 15.174 1.00 96.69 93 PHE A CA 1
ATOM 671 C C . PHE A 1 93 ? -16.730 -3.797 14.060 1.00 96.69 93 PHE A C 1
ATOM 673 O O . PHE A 1 93 ? -17.558 -4.552 13.551 1.00 96.69 93 PHE A O 1
ATOM 680 N N . GLU A 1 94 ? -16.541 -2.542 13.661 1.00 98.06 94 GLU A N 1
ATOM 681 C CA . GLU A 1 94 ? -17.344 -1.890 12.627 1.00 98.06 94 GLU A CA 1
ATOM 682 C C . GLU A 1 94 ? -16.557 -1.763 11.319 1.00 98.06 94 GLU A C 1
ATOM 684 O O . GLU A 1 94 ? -17.029 -2.148 10.247 1.00 98.06 94 GLU A O 1
ATOM 689 N N . ARG A 1 95 ? -15.335 -1.218 11.385 1.00 98.62 95 ARG A N 1
ATOM 690 C CA . ARG A 1 95 ? -14.487 -1.008 10.203 1.00 98.62 95 ARG A CA 1
ATOM 691 C C . ARG A 1 95 ? -13.034 -0.719 10.555 1.00 98.62 95 ARG A C 1
ATOM 693 O O . ARG A 1 95 ? -12.696 -0.348 11.675 1.00 98.62 95 ARG A O 1
ATOM 700 N N . VAL A 1 96 ? -12.193 -0.783 9.533 1.00 98.81 96 VAL A N 1
ATOM 701 C CA . VAL A 1 96 ? -10.854 -0.201 9.511 1.00 98.81 96 VAL A CA 1
ATOM 702 C C . VAL A 1 96 ? -10.889 1.124 8.754 1.00 98.81 96 VAL A C 1
ATOM 704 O O . VAL A 1 96 ? -11.389 1.196 7.630 1.00 98.81 96 VAL A O 1
ATOM 707 N N . GLU A 1 97 ? -10.336 2.172 9.350 1.00 98.81 97 GLU A N 1
ATOM 708 C CA . GLU A 1 97 ? -10.056 3.445 8.694 1.00 98.81 97 GLU A CA 1
ATOM 709 C C . GLU A 1 97 ? -8.561 3.563 8.430 1.00 98.81 97 GLU A C 1
ATOM 711 O O . GLU A 1 97 ? -7.749 3.413 9.337 1.00 98.81 97 GLU A O 1
ATOM 716 N N . VAL A 1 98 ? -8.187 3.850 7.188 1.00 98.88 98 VAL A N 1
ATOM 717 C CA . VAL A 1 98 ? -6.790 4.012 6.793 1.00 98.88 98 VAL A CA 1
ATOM 718 C C . VAL A 1 98 ? -6.584 5.425 6.269 1.00 98.88 98 VAL A C 1
ATOM 720 O O . VAL A 1 98 ? -7.336 5.899 5.413 1.00 98.88 98 VAL A O 1
ATOM 723 N N . ARG A 1 99 ? -5.553 6.092 6.777 1.00 98.69 99 ARG A N 1
ATOM 724 C CA . ARG A 1 99 ? -5.115 7.431 6.380 1.00 98.69 99 ARG A CA 1
ATOM 725 C C . ARG A 1 99 ? -3.667 7.386 5.927 1.00 98.69 99 ARG A C 1
ATOM 727 O O . ARG A 1 99 ? -2.876 6.634 6.487 1.00 98.69 99 ARG A O 1
ATOM 734 N N . ALA A 1 100 ? -3.331 8.202 4.941 1.00 98.50 100 ALA A N 1
ATOM 735 C CA . ALA A 1 100 ? -1.957 8.510 4.576 1.00 98.50 100 ALA A CA 1
ATOM 736 C C . ALA A 1 100 ? -1.858 10.024 4.416 1.00 98.50 100 ALA A C 1
ATOM 738 O O . ALA A 1 100 ? -2.433 10.562 3.476 1.00 98.50 100 ALA A O 1
ATOM 739 N N . ASP A 1 101 ? -1.160 10.704 5.318 1.00 98.56 101 ASP A N 1
ATOM 740 C CA . ASP A 1 101 ? -1.068 12.163 5.359 1.00 98.56 101 ASP A CA 1
ATOM 741 C C . ASP A 1 101 ? 0.395 12.597 5.255 1.00 98.56 101 ASP A C 1
ATOM 743 O O . ASP A 1 101 ? 1.249 12.137 6.010 1.00 98.56 101 ASP A O 1
ATOM 747 N N . SER A 1 102 ? 0.709 13.490 4.319 1.00 98.50 102 SER A N 1
ATOM 748 C CA . SER A 1 102 ? 2.043 14.082 4.240 1.00 98.50 102 SER A CA 1
ATOM 749 C C . SER A 1 102 ? 2.307 14.954 5.465 1.00 98.50 102 SER A C 1
ATOM 751 O O . SER A 1 102 ? 1.528 15.847 5.796 1.00 98.50 102 SER A O 1
ATOM 753 N N . THR A 1 103 ? 3.455 14.742 6.101 1.00 98.19 103 THR A N 1
ATOM 754 C CA . THR A 1 103 ? 3.929 15.551 7.239 1.00 98.19 103 THR A CA 1
ATOM 755 C C . THR A 1 103 ? 4.524 16.896 6.808 1.00 98.19 103 THR A C 1
ATOM 757 O O . THR A 1 103 ? 4.768 17.775 7.635 1.00 98.19 103 THR A O 1
ATOM 760 N N . GLU A 1 104 ? 4.755 17.074 5.506 1.00 97.81 104 GLU A N 1
ATOM 761 C CA . GLU A 1 104 ? 5.458 18.225 4.929 1.00 97.81 104 GLU A CA 1
ATOM 762 C C . GLU A 1 104 ? 4.556 19.084 4.033 1.00 97.81 104 GLU A C 1
ATOM 764 O O . GLU A 1 104 ? 4.910 20.210 3.671 1.00 97.81 104 GLU A O 1
ATOM 769 N N . GLY A 1 105 ? 3.391 18.564 3.649 1.00 95.19 105 GLY A N 1
ATOM 770 C CA . GLY A 1 105 ? 2.495 19.183 2.685 1.00 95.19 105 GLY A CA 1
ATOM 771 C C . GLY A 1 105 ? 1.029 18.869 2.952 1.00 95.19 105 GLY A C 1
ATOM 772 O O . GLY A 1 105 ? 0.637 18.492 4.046 1.00 95.19 105 GLY A O 1
ATOM 773 N N . SER A 1 106 ? 0.199 19.060 1.929 1.00 97.50 106 SER A N 1
ATOM 774 C CA . SER A 1 106 ? -1.243 18.795 1.995 1.00 97.50 106 SER A CA 1
ATOM 775 C C . SER A 1 106 ? -1.656 17.535 1.237 1.00 97.50 106 SER A C 1
ATOM 777 O O . SER A 1 106 ? -2.839 17.362 0.964 1.00 97.50 106 SER A O 1
ATOM 779 N N . ALA A 1 107 ? -0.703 16.724 0.769 1.00 98.25 107 ALA A N 1
ATOM 780 C CA . ALA A 1 107 ? -1.012 15.463 0.103 1.00 98.25 107 ALA A CA 1
ATOM 781 C C . ALA A 1 107 ? -1.594 14.500 1.136 1.00 98.25 107 ALA A C 1
ATOM 783 O O . ALA A 1 107 ? -0.960 14.264 2.162 1.00 98.25 107 ALA A O 1
ATOM 784 N N . SER A 1 108 ? -2.781 13.962 0.877 1.00 98.25 108 SER A N 1
ATOM 785 C CA . SER A 1 108 ? -3.403 13.005 1.782 1.00 98.25 108 SER A CA 1
ATOM 786 C C . SER A 1 108 ? -4.326 12.018 1.075 1.00 98.25 108 SER A C 1
ATOM 788 O O . SER A 1 108 ? -4.756 12.235 -0.061 1.00 98.25 108 SER A O 1
ATOM 790 N N . GLY A 1 109 ? -4.631 10.920 1.760 1.00 98.06 109 GLY A N 1
ATOM 791 C CA . GLY A 1 109 ? -5.583 9.899 1.353 1.00 98.06 109 GLY A CA 1
ATOM 792 C C . GLY A 1 109 ? -6.338 9.342 2.557 1.00 98.06 109 GLY A C 1
ATOM 793 O O . GLY A 1 109 ? -5.797 9.254 3.656 1.00 98.06 109 GLY A O 1
ATOM 794 N N . PHE A 1 110 ? -7.597 8.965 2.341 1.00 98.44 110 PHE A N 1
ATOM 795 C CA . PHE A 1 110 ? -8.449 8.333 3.345 1.00 98.44 110 PHE A CA 1
ATOM 796 C C . PHE A 1 110 ? -9.288 7.233 2.704 1.00 98.44 110 PHE A C 1
ATOM 798 O O . PHE A 1 110 ? -9.853 7.427 1.626 1.00 98.44 110 PHE A O 1
ATOM 805 N N . ALA A 1 111 ? -9.380 6.090 3.371 1.00 98.62 111 ALA A N 1
ATOM 806 C CA . ALA A 1 111 ? -10.223 4.980 2.967 1.00 98.62 111 ALA A CA 1
ATOM 807 C C . ALA A 1 111 ? -10.817 4.285 4.193 1.00 98.62 111 ALA A C 1
ATOM 809 O O . ALA A 1 111 ? -10.235 4.291 5.275 1.00 98.62 111 ALA A O 1
ATOM 810 N N . GLN A 1 112 ? -11.969 3.651 3.998 1.00 98.44 112 GLN A N 1
ATOM 811 C CA . GLN A 1 112 ? -12.601 2.789 4.990 1.00 98.44 112 GLN A CA 1
ATOM 812 C C . GLN A 1 112 ? -12.792 1.398 4.397 1.00 98.44 112 GLN A C 1
ATOM 814 O O . GLN A 1 112 ? -13.036 1.266 3.194 1.00 98.44 112 GLN A O 1
ATOM 819 N N . GLN A 1 113 ? -12.686 0.370 5.230 1.00 98.44 113 GLN A N 1
ATOM 820 C CA . GLN A 1 113 ? -12.911 -1.023 4.865 1.00 98.44 113 GLN A CA 1
ATOM 821 C C . GLN A 1 113 ? -13.716 -1.708 5.965 1.00 98.44 113 GLN A C 1
ATOM 823 O O . GLN A 1 113 ? -13.363 -1.624 7.134 1.00 98.44 113 GLN A O 1
ATOM 828 N N . SER A 1 114 ? -14.792 -2.400 5.600 1.00 97.56 114 SER A N 1
ATOM 829 C CA . SER A 1 114 ? -15.622 -3.141 6.560 1.00 97.56 114 SER A CA 1
ATOM 830 C C . SER A 1 114 ? -15.057 -4.524 6.901 1.00 97.56 114 SER A C 1
ATOM 832 O O . SER A 1 114 ? -15.678 -5.281 7.638 1.00 97.56 114 SER A O 1
ATOM 834 N N . THR A 1 115 ? -13.931 -4.914 6.301 1.00 98.06 115 THR A N 1
ATOM 835 C CA . THR A 1 115 ? -13.255 -6.184 6.571 1.00 98.06 115 THR A CA 1
ATOM 836 C C . THR A 1 115 ? -12.089 -5.956 7.523 1.00 98.06 115 THR A C 1
ATOM 838 O O . THR A 1 115 ? -11.432 -4.919 7.489 1.00 98.06 115 THR A O 1
ATOM 841 N N . SER A 1 116 ? -11.808 -6.943 8.372 1.00 97.94 116 SER A N 1
ATOM 842 C CA . SER A 1 116 ? -10.668 -6.912 9.297 1.00 97.94 116 SER A CA 1
ATOM 843 C C . SER A 1 116 ? -9.328 -7.188 8.610 1.00 97.94 116 SER A C 1
ATOM 845 O O . SER A 1 116 ? -8.281 -7.051 9.227 1.00 97.94 116 SER A O 1
ATOM 847 N N . ARG A 1 117 ? -9.340 -7.567 7.330 1.00 98.56 117 ARG A N 1
ATOM 848 C CA . ARG A 1 117 ? -8.146 -7.859 6.540 1.00 98.56 117 ARG A CA 1
ATOM 849 C C . ARG A 1 117 ? -8.342 -7.398 5.101 1.00 98.56 117 ARG A C 1
ATOM 851 O O . ARG A 1 117 ? -9.458 -7.470 4.575 1.00 98.56 117 ARG A O 1
ATOM 858 N N . GLY A 1 118 ? -7.267 -6.918 4.483 1.00 98.62 118 GLY A N 1
ATOM 859 C CA . GLY A 1 118 ? -7.251 -6.503 3.084 1.00 98.62 118 GLY A CA 1
ATOM 860 C C . GLY A 1 118 ? -6.174 -5.461 2.803 1.00 98.62 118 GLY A C 1
ATOM 861 O O . GLY A 1 118 ? -5.154 -5.387 3.492 1.00 98.62 118 GLY A O 1
ATOM 862 N N . SER A 1 119 ? -6.399 -4.636 1.780 1.00 98.69 119 SER A N 1
ATOM 863 C CA . SER A 1 119 ? -5.539 -3.492 1.481 1.00 98.69 119 SER A CA 1
ATOM 864 C C . SER A 1 119 ? -6.302 -2.309 0.898 1.00 98.69 119 SER A C 1
ATOM 866 O O . SER A 1 119 ? -7.417 -2.442 0.393 1.00 98.69 119 SER A O 1
ATOM 868 N N . VAL A 1 120 ? -5.679 -1.135 0.962 1.00 98.69 120 VAL A N 1
ATOM 869 C CA . VAL A 1 120 ? -6.119 0.089 0.286 1.00 98.69 120 VAL A CA 1
ATOM 870 C C . VAL A 1 120 ? -4.952 0.685 -0.498 1.00 98.69 120 VAL A C 1
ATOM 872 O O . VAL A 1 120 ? -3.797 0.534 -0.101 1.00 98.69 120 VAL A O 1
ATOM 875 N N . ARG A 1 121 ? -5.241 1.359 -1.615 1.00 98.50 121 ARG A N 1
ATOM 876 C CA . ARG A 1 121 ? -4.232 2.035 -2.443 1.00 98.50 121 ARG A CA 1
ATOM 877 C C . ARG A 1 121 ? -4.443 3.544 -2.401 1.00 98.50 121 ARG A C 1
ATOM 879 O O . ARG A 1 121 ? -5.555 4.004 -2.658 1.00 98.50 121 ARG A O 1
ATOM 886 N N . PHE A 1 122 ? -3.392 4.302 -2.104 1.00 98.56 122 PHE A N 1
ATOM 887 C CA . PHE A 1 122 ? -3.427 5.762 -2.049 1.00 98.56 122 PHE A CA 1
ATOM 888 C C . PHE A 1 122 ? -2.553 6.377 -3.126 1.00 98.56 122 PHE A C 1
ATOM 890 O O . PHE A 1 122 ? -1.348 6.158 -3.150 1.00 98.56 122 PHE A O 1
ATOM 897 N N . GLN A 1 123 ? -3.179 7.204 -3.962 1.00 97.88 123 GLN A N 1
ATOM 898 C CA . GLN A 1 123 ? -2.528 7.971 -5.018 1.00 97.88 123 GLN A CA 1
ATOM 899 C C . GLN A 1 123 ? -2.921 9.449 -4.881 1.00 97.88 123 GLN A C 1
ATOM 901 O O . GLN A 1 123 ? -3.803 9.920 -5.602 1.00 97.88 123 GLN A O 1
ATOM 906 N N . PRO A 1 124 ? -2.335 10.197 -3.923 1.00 95.00 124 PRO A N 1
ATOM 907 C CA . PRO A 1 124 ? -2.691 11.599 -3.678 1.00 95.00 124 PRO A CA 1
ATOM 908 C C . PRO A 1 124 ? -2.351 12.531 -4.858 1.00 95.00 124 PRO A C 1
ATOM 910 O O . PRO A 1 124 ? -2.744 13.697 -4.854 1.00 95.00 124 PRO A O 1
ATOM 913 N N . GLY A 1 125 ? -1.626 12.041 -5.873 1.00 95.50 125 GLY A N 1
ATOM 914 C CA . GLY A 1 125 ? -1.320 12.756 -7.116 1.00 95.50 125 GLY A CA 1
ATOM 915 C C . GLY A 1 125 ? -0.203 13.799 -7.013 1.00 95.50 125 GLY A C 1
ATOM 916 O O . GLY A 1 125 ? 0.142 14.416 -8.017 1.00 95.50 125 GLY A O 1
ATOM 917 N N . TYR A 1 126 ? 0.336 14.029 -5.813 1.00 97.62 126 TYR A N 1
ATOM 918 C CA . TYR A 1 126 ? 1.518 14.848 -5.542 1.00 97.62 126 TYR A CA 1
ATOM 919 C C . TYR A 1 126 ? 2.126 14.482 -4.187 1.00 97.62 126 TYR A C 1
ATOM 921 O O . TYR A 1 126 ? 1.447 13.914 -3.334 1.00 97.62 126 TYR A O 1
ATOM 929 N N . GLY A 1 127 ? 3.393 14.850 -3.979 1.00 97.94 127 GLY A N 1
ATOM 930 C CA . GLY A 1 127 ? 4.081 14.691 -2.693 1.00 97.94 127 GLY A CA 1
ATOM 931 C C . GLY A 1 127 ? 5.235 13.695 -2.721 1.00 97.94 127 GLY A C 1
ATOM 932 O O . GLY A 1 127 ? 5.601 13.170 -1.677 1.00 97.94 127 GLY A O 1
ATOM 933 N N . VAL A 1 128 ? 5.824 13.413 -3.888 1.00 98.19 128 VAL A N 1
ATOM 934 C CA . VAL A 1 128 ? 6.990 12.517 -3.946 1.00 98.19 128 VAL A CA 1
ATOM 935 C C . VAL A 1 128 ? 8.143 13.078 -3.121 1.00 98.19 128 VAL A C 1
ATOM 937 O O . VAL A 1 128 ? 8.330 14.295 -3.037 1.00 98.19 128 VAL A O 1
ATOM 940 N N . ARG A 1 129 ? 8.923 12.178 -2.523 1.00 97.94 129 ARG A N 1
ATOM 941 C CA . ARG A 1 129 ? 10.001 12.442 -1.558 1.00 97.94 129 ARG A CA 1
ATOM 942 C C . ARG A 1 129 ? 9.561 13.087 -0.241 1.00 97.94 129 ARG A C 1
ATOM 944 O O . ARG A 1 129 ? 10.429 13.388 0.572 1.00 97.94 129 ARG A O 1
ATOM 951 N N . GLN A 1 130 ? 8.265 13.304 -0.023 1.00 98.56 130 GLN A N 1
ATOM 952 C CA . GLN A 1 130 ? 7.757 13.716 1.283 1.00 98.56 130 GLN A CA 1
ATOM 953 C C . GLN A 1 130 ? 7.558 12.495 2.175 1.00 98.56 130 GLN A C 1
ATOM 955 O O . GLN A 1 130 ? 7.280 11.394 1.691 1.00 98.56 130 GLN A O 1
ATOM 960 N N . THR A 1 131 ? 7.662 12.714 3.479 1.00 98.62 131 THR A N 1
ATOM 961 C CA . THR A 1 131 ? 7.321 11.714 4.491 1.00 98.62 131 THR A CA 1
ATOM 962 C C . THR A 1 131 ? 5.816 11.716 4.744 1.00 98.62 131 THR A C 1
ATOM 964 O O . THR A 1 131 ? 5.250 12.748 5.117 1.00 98.62 131 THR A O 1
ATOM 967 N N . PHE A 1 132 ? 5.179 10.559 4.593 1.00 98.62 132 PHE A N 1
ATOM 968 C CA . PHE A 1 132 ? 3.779 10.316 4.920 1.00 98.62 132 PHE A CA 1
ATOM 969 C C . PHE A 1 132 ? 3.660 9.582 6.254 1.00 98.62 132 PHE A C 1
ATOM 971 O O . PHE A 1 132 ? 4.346 8.588 6.483 1.00 98.62 132 PHE A O 1
ATOM 978 N N . GLU A 1 133 ? 2.758 10.044 7.113 1.00 98.56 133 GLU A N 1
ATOM 979 C CA . GLU A 1 133 ? 2.225 9.269 8.230 1.00 98.56 133 GLU A CA 1
ATOM 980 C C . GLU A 1 133 ? 1.064 8.414 7.721 1.00 98.56 133 GLU A C 1
ATOM 982 O O . GLU A 1 133 ? 0.045 8.929 7.262 1.00 98.56 133 GLU A O 1
ATOM 987 N N . VAL A 1 134 ? 1.223 7.095 7.795 1.00 98.69 134 VAL A N 1
ATOM 988 C CA . VAL A 1 134 ? 0.186 6.122 7.452 1.00 98.69 134 VAL A CA 1
ATOM 989 C C . VAL A 1 134 ? -0.412 5.583 8.740 1.00 98.69 134 VAL A C 1
ATOM 991 O O . VAL A 1 134 ? 0.274 4.905 9.507 1.00 98.69 134 VAL A O 1
ATOM 994 N N . THR A 1 135 ? -1.688 5.878 8.970 1.00 98.69 135 THR A N 1
ATOM 995 C CA . THR A 1 135 ? -2.416 5.505 10.187 1.00 98.69 135 THR A CA 1
ATOM 996 C C . THR A 1 135 ? -3.541 4.537 9.863 1.00 98.69 135 THR A C 1
ATOM 998 O O . THR A 1 135 ? -4.312 4.763 8.933 1.00 98.69 135 THR A O 1
ATOM 1001 N N . ILE A 1 136 ? -3.637 3.470 10.648 1.00 98.81 136 ILE A N 1
ATOM 1002 C CA . ILE A 1 136 ? -4.769 2.552 10.683 1.00 98.81 136 ILE A CA 1
ATOM 1003 C C . ILE A 1 136 ? -5.475 2.731 12.018 1.00 98.81 136 ILE A C 1
ATOM 1005 O O . ILE A 1 136 ? -4.876 2.457 13.055 1.00 98.81 136 ILE A O 1
ATOM 1009 N N . ASP A 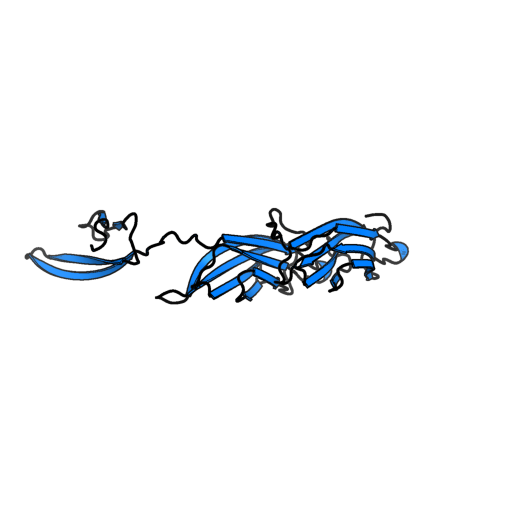1 137 ? -6.743 3.123 11.971 1.00 98.62 137 ASP A N 1
ATOM 1010 C CA . ASP A 1 137 ? -7.642 3.132 13.119 1.00 98.62 137 ASP A CA 1
ATOM 1011 C C . ASP A 1 137 ? -8.656 1.994 12.980 1.00 98.62 137 ASP A C 1
ATOM 1013 O O . ASP A 1 137 ? -9.305 1.828 11.946 1.00 98.62 137 ASP A O 1
ATOM 1017 N N . VAL A 1 138 ? -8.800 1.204 14.037 1.00 98.44 138 VAL A N 1
ATOM 1018 C CA . VAL A 1 138 ? -9.800 0.145 14.148 1.00 98.44 138 VAL A CA 1
ATOM 1019 C C . VAL A 1 138 ? -10.995 0.716 14.897 1.00 98.44 138 VAL A C 1
ATOM 1021 O O . VAL A 1 138 ? -10.879 1.091 16.065 1.00 98.44 138 VAL A O 1
ATOM 1024 N N . ILE A 1 139 ? -12.134 0.800 14.218 1.00 98.06 139 ILE A N 1
ATOM 1025 C CA . ILE A 1 139 ? -13.347 1.429 14.738 1.00 98.06 139 ILE A CA 1
ATOM 1026 C C . ILE A 1 139 ? -14.299 0.365 15.247 1.00 98.06 139 ILE A C 1
ATOM 1028 O O . ILE A 1 139 ? -14.600 -0.598 14.534 1.00 98.06 139 ILE A O 1
ATOM 1032 N N . TYR A 1 140 ? -14.763 0.553 16.476 1.00 96.38 140 TYR A N 1
ATOM 1033 C CA . TYR A 1 140 ? -15.759 -0.288 17.123 1.00 96.38 140 TYR A CA 1
ATOM 1034 C C . TYR A 1 140 ? -17.025 0.526 17.399 1.00 96.38 140 TYR A C 1
ATOM 1036 O O . TYR A 1 140 ? -16.937 1.731 17.637 1.00 96.38 140 TYR A O 1
ATOM 1044 N N . ASP A 1 141 ? -18.188 -0.124 17.396 1.00 94.69 141 ASP A N 1
ATOM 1045 C CA . AS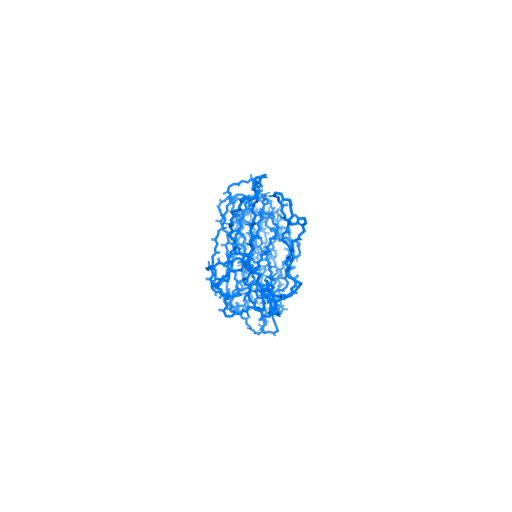P A 1 141 ? -19.447 0.453 17.874 1.00 94.69 141 ASP A CA 1
ATOM 1046 C C . ASP A 1 141 ? -19.702 0.064 19.336 1.00 94.69 141 ASP A C 1
ATOM 1048 O O . ASP A 1 141 ? -19.613 -1.106 19.733 1.00 94.69 141 ASP A O 1
ATOM 1052 N N . GLY A 1 142 ? -20.008 1.073 20.150 1.00 87.19 142 GLY A N 1
ATOM 1053 C CA . GLY A 1 142 ? -20.218 0.942 21.585 1.00 87.19 142 GLY A CA 1
ATOM 1054 C C . GLY A 1 142 ? -21.492 1.642 22.066 1.00 87.19 142 GLY A C 1
ATOM 1055 O O . GLY A 1 142 ? -22.173 2.330 21.306 1.00 87.19 142 GLY A O 1
ATOM 1056 N N . PRO A 1 143 ? -21.824 1.543 23.366 1.00 80.88 143 PRO A N 1
ATOM 1057 C CA . PRO A 1 143 ? -23.057 2.113 23.923 1.00 80.88 143 PRO A CA 1
ATOM 1058 C C . PRO A 1 143 ? -23.217 3.630 23.719 1.00 80.88 143 PRO A C 1
ATOM 1060 O O . PRO A 1 143 ? -24.336 4.143 23.746 1.00 80.88 143 PRO A O 1
ATOM 1063 N N . ASN A 1 144 ? -22.103 4.344 23.522 1.00 86.38 144 ASN A N 1
ATOM 1064 C CA . ASN A 1 144 ? -22.048 5.794 23.326 1.00 86.38 144 ASN A CA 1
ATOM 1065 C C . ASN A 1 144 ? -21.749 6.195 21.865 1.00 86.38 144 ASN A C 1
ATOM 1067 O O . ASN A 1 144 ? -21.446 7.362 21.607 1.00 86.38 144 ASN A O 1
ATOM 1071 N N . GLY A 1 145 ? -21.860 5.249 20.927 1.00 90.88 145 GLY A N 1
ATOM 1072 C CA . GLY A 1 145 ? -21.511 5.394 19.515 1.00 90.88 145 GLY A CA 1
ATOM 1073 C C . GLY A 1 145 ? -20.128 4.839 19.177 1.00 90.88 145 GLY A C 1
ATOM 1074 O O . GLY A 1 145 ? -19.461 4.228 20.015 1.00 90.88 145 GLY A O 1
ATOM 1075 N N . GLU A 1 146 ? -19.709 5.077 17.935 1.00 95.25 146 GLU A N 1
ATOM 1076 C CA . GLU A 1 146 ? -18.431 4.600 17.413 1.00 95.25 146 GLU A CA 1
ATOM 1077 C C . GLU A 1 146 ? -17.227 5.243 18.107 1.00 95.25 146 GLU A C 1
ATOM 1079 O O . GLU A 1 146 ? -17.221 6.440 18.417 1.00 95.25 146 GLU A O 1
ATOM 1084 N N . TYR A 1 147 ? -16.167 4.462 18.285 1.00 90.31 147 TYR A N 1
ATOM 1085 C CA . TYR A 1 147 ? -14.909 4.921 18.858 1.00 90.31 147 TYR A CA 1
ATOM 1086 C C . TYR A 1 147 ? -13.712 4.166 18.260 1.00 90.31 147 TYR A C 1
ATOM 1088 O O . TYR A 1 147 ? -13.854 3.089 17.683 1.00 90.31 147 TYR A O 1
ATOM 1096 N N . VAL A 1 148 ? -12.517 4.757 18.371 1.00 95.06 148 VAL A N 1
ATOM 1097 C CA . VAL A 1 148 ? -11.262 4.108 17.963 1.00 95.06 148 VAL A CA 1
ATOM 1098 C C . VAL A 1 148 ? -10.830 3.168 19.082 1.00 95.06 148 VAL A C 1
ATOM 1100 O O . VAL A 1 148 ? -10.445 3.627 20.156 1.00 95.06 148 VAL A O 1
ATOM 1103 N N . GLU A 1 149 ? -10.896 1.866 18.831 1.00 93.69 149 GLU A N 1
ATOM 1104 C CA . GLU A 1 149 ? -10.485 0.832 19.785 1.00 93.69 149 GLU A CA 1
ATOM 1105 C C . GLU A 1 149 ? -8.962 0.631 19.758 1.00 93.69 149 GLU A C 1
ATOM 1107 O O . GLU A 1 149 ? -8.317 0.499 20.794 1.00 93.69 149 GLU A O 1
ATOM 1112 N N . SER A 1 150 ? -8.360 0.645 18.568 1.00 94.44 150 SER A N 1
ATOM 1113 C CA . SER A 1 150 ? -6.915 0.492 18.390 1.00 94.44 150 SER A CA 1
ATOM 1114 C C . SER A 1 150 ? -6.439 1.363 17.240 1.00 94.44 150 SER A C 1
ATOM 1116 O O . SER A 1 150 ? -7.173 1.595 16.282 1.00 94.44 150 SER A O 1
ATOM 1118 N N . SER A 1 151 ? -5.212 1.860 17.339 1.00 95.25 151 SER A N 1
ATOM 1119 C CA . SER A 1 151 ? -4.607 2.714 16.324 1.00 95.25 151 SER A CA 1
ATOM 1120 C C . SER A 1 151 ? -3.143 2.348 16.139 1.00 95.25 151 SER A C 1
ATOM 1122 O O . SER A 1 151 ? -2.429 2.059 17.106 1.00 95.25 151 SER A O 1
ATOM 1124 N N . ARG A 1 152 ? -2.682 2.359 14.891 1.00 97.00 152 ARG A N 1
ATOM 1125 C CA . ARG A 1 152 ? -1.277 2.162 14.543 1.00 97.00 152 ARG A CA 1
ATOM 1126 C C . ARG A 1 152 ? -0.861 3.153 13.473 1.00 97.00 152 ARG A C 1
ATOM 1128 O O . ARG A 1 152 ? -1.436 3.171 12.391 1.00 97.00 152 ARG A O 1
ATOM 1135 N N . THR A 1 153 ? 0.212 3.886 13.748 1.00 97.88 153 THR A N 1
ATOM 1136 C CA . THR A 1 153 ? 0.832 4.812 12.797 1.00 97.88 153 THR A CA 1
ATOM 1137 C C . THR A 1 153 ? 2.250 4.361 12.469 1.00 97.88 153 THR A C 1
ATOM 1139 O O . THR A 1 153 ? 3.027 3.992 13.355 1.00 97.88 153 THR A O 1
ATOM 1142 N N . VAL A 1 154 ? 2.596 4.392 11.187 1.00 98.19 154 VAL A N 1
ATOM 1143 C CA . VAL A 1 154 ? 3.964 4.243 10.675 1.00 98.19 154 VAL A CA 1
ATOM 1144 C C . VAL A 1 154 ? 4.276 5.402 9.738 1.00 98.19 154 VAL A C 1
ATOM 1146 O O . VAL A 1 154 ? 3.368 6.087 9.280 1.00 98.19 154 VAL A O 1
ATOM 1149 N N . THR A 1 155 ? 5.551 5.613 9.428 1.00 98.19 155 THR A N 1
ATOM 1150 C CA . THR A 1 155 ? 5.958 6.573 8.402 1.00 98.19 155 THR A CA 1
ATOM 1151 C C . THR A 1 155 ? 6.594 5.872 7.215 1.00 98.19 155 THR A C 1
ATOM 1153 O O . THR A 1 155 ? 7.253 4.839 7.379 1.00 98.19 155 THR A O 1
ATOM 1156 N N . ASP A 1 156 ? 6.401 6.448 6.032 1.00 98.44 156 ASP A N 1
ATOM 1157 C CA . ASP A 1 156 ? 7.124 6.076 4.819 1.00 98.44 156 ASP A CA 1
ATOM 1158 C C . ASP A 1 156 ? 7.444 7.318 3.983 1.00 98.44 156 ASP A C 1
ATOM 1160 O O . ASP A 1 156 ? 6.714 8.310 4.034 1.00 98.44 156 ASP A O 1
ATOM 1164 N N . VAL A 1 157 ? 8.544 7.291 3.238 1.00 98.62 157 VAL A N 1
ATOM 1165 C CA . VAL A 1 157 ? 8.889 8.363 2.295 1.00 98.62 157 VAL A CA 1
ATOM 1166 C C . VAL A 1 157 ? 8.396 7.932 0.924 1.00 98.62 157 VAL A C 1
ATOM 1168 O O . VAL A 1 157 ? 8.670 6.815 0.524 1.00 98.62 157 VAL A O 1
ATOM 1171 N N . ALA A 1 158 ? 7.694 8.802 0.194 1.00 98.56 158 ALA A N 1
ATOM 1172 C CA . ALA A 1 158 ? 7.228 8.505 -1.166 1.00 98.56 158 ALA A CA 1
ATOM 1173 C C . ALA A 1 158 ? 8.392 8.531 -2.180 1.00 98.56 158 ALA A C 1
ATOM 1175 O O . ALA A 1 158 ? 8.519 9.473 -2.972 1.00 98.56 158 ALA A O 1
ATOM 1176 N N . ASP A 1 159 ? 9.295 7.558 -2.114 1.00 98.31 159 ASP A N 1
ATOM 1177 C CA . ASP A 1 159 ? 10.540 7.483 -2.886 1.00 98.31 159 ASP A CA 1
ATOM 1178 C C . ASP A 1 159 ? 10.717 6.163 -3.654 1.00 98.31 159 ASP A C 1
ATOM 1180 O O . ASP A 1 159 ? 11.812 5.862 -4.136 1.00 98.31 159 ASP A O 1
ATOM 1184 N N . ALA A 1 160 ? 9.619 5.425 -3.827 1.00 98.50 160 ALA A N 1
ATOM 1185 C CA . ALA A 1 160 ? 9.547 4.133 -4.498 1.00 98.50 160 ALA A CA 1
ATOM 1186 C C . ALA A 1 160 ? 10.317 3.019 -3.770 1.00 98.50 160 ALA A C 1
ATOM 1188 O O . ALA A 1 160 ? 10.618 1.976 -4.368 1.00 98.50 160 ALA A O 1
ATOM 1189 N N . ARG A 1 161 ? 10.638 3.208 -2.484 1.00 97.88 161 ARG A N 1
ATOM 1190 C CA . ARG A 1 161 ? 11.247 2.195 -1.620 1.00 97.88 161 ARG A CA 1
ATOM 1191 C C . ARG A 1 161 ? 10.345 1.933 -0.426 1.00 97.88 161 ARG A C 1
ATOM 1193 O O . ARG A 1 161 ? 9.809 2.831 0.194 1.00 97.88 161 ARG A O 1
ATOM 1200 N N . ASN A 1 162 ? 10.211 0.659 -0.075 1.00 96.31 162 ASN A N 1
ATOM 1201 C CA . ASN A 1 162 ? 9.408 0.280 1.077 1.00 96.31 162 ASN A CA 1
ATOM 1202 C C . ASN A 1 162 ? 10.126 0.698 2.359 1.00 96.31 162 ASN A C 1
ATOM 1204 O O . ASN A 1 162 ? 11.325 0.434 2.515 1.00 96.31 162 ASN A O 1
ATOM 1208 N N . ARG A 1 163 ? 9.368 1.216 3.327 1.00 94.56 163 ARG A N 1
ATOM 1209 C CA . ARG A 1 163 ? 9.851 1.359 4.703 1.00 94.56 163 ARG A CA 1
ATOM 1210 C C . ARG A 1 163 ? 10.406 0.058 5.289 1.00 94.56 163 ARG A C 1
ATOM 1212 O O . ARG A 1 163 ? 9.945 -1.056 5.024 1.00 94.56 163 ARG A O 1
ATOM 1219 N N . ASN A 1 164 ? 11.332 0.217 6.230 1.00 91.19 164 ASN A N 1
ATOM 1220 C CA . ASN A 1 164 ? 11.776 -0.879 7.087 1.00 91.19 164 ASN A CA 1
ATOM 1221 C C . ASN A 1 164 ? 10.686 -1.278 8.089 1.00 91.19 164 ASN A C 1
ATOM 1223 O O . ASN A 1 164 ? 10.021 -0.421 8.669 1.00 91.19 164 ASN A O 1
ATOM 1227 N N . GLY A 1 165 ? 10.572 -2.578 8.372 1.00 93.12 165 GLY A N 1
ATOM 1228 C CA . GLY A 1 165 ? 9.684 -3.110 9.410 1.00 93.12 165 GLY A CA 1
ATOM 1229 C C . GLY A 1 165 ? 8.238 -3.315 8.959 1.00 93.12 165 GLY A C 1
ATOM 1230 O O . GLY A 1 165 ? 7.323 -3.156 9.772 1.00 93.12 165 GLY A O 1
ATOM 1231 N N . ASN A 1 166 ? 7.998 -3.570 7.668 1.00 97.00 166 ASN A N 1
ATOM 1232 C CA .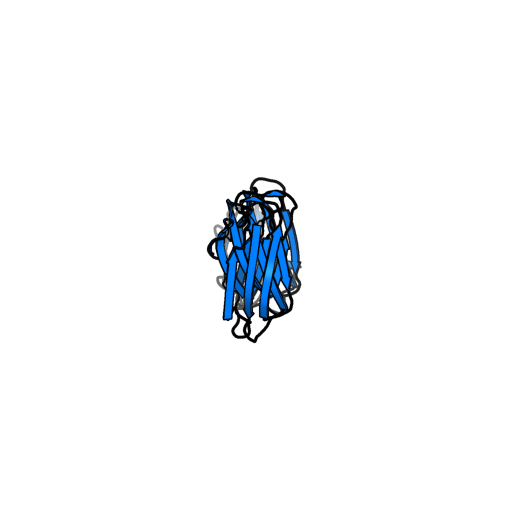 ASN A 1 166 ? 6.713 -4.095 7.194 1.00 97.00 166 ASN A CA 1
ATOM 1233 C C . ASN A 1 166 ? 6.422 -5.420 7.901 1.00 97.00 166 ASN A C 1
ATOM 1235 O O . ASN A 1 166 ? 7.329 -6.232 8.079 1.00 97.00 166 ASN A O 1
ATOM 1239 N N . ALA A 1 167 ? 5.183 -5.596 8.363 1.00 97.69 167 ALA A N 1
ATOM 1240 C CA . ALA A 1 167 ? 4.768 -6.871 8.923 1.00 97.69 167 ALA A CA 1
ATOM 1241 C C . ALA A 1 167 ? 4.696 -7.926 7.812 1.00 97.69 167 ALA A C 1
ATOM 1243 O O . ALA A 1 167 ? 4.300 -7.622 6.684 1.00 97.69 167 ALA A O 1
ATOM 1244 N N . ASP A 1 168 ? 5.049 -9.160 8.158 1.00 97.19 168 ASP A N 1
ATOM 1245 C CA . ASP A 1 168 ? 4.661 -10.324 7.375 1.00 97.19 168 ASP A CA 1
ATOM 1246 C C . ASP A 1 168 ? 3.175 -10.581 7.641 1.00 97.19 168 ASP A C 1
ATOM 1248 O O . ASP A 1 168 ? 2.775 -10.802 8.785 1.00 97.19 168 ASP A O 1
ATOM 1252 N N . LEU A 1 169 ? 2.359 -10.457 6.596 1.00 98.38 169 LEU A N 1
ATOM 1253 C CA . LEU A 1 169 ? 0.921 -10.700 6.676 1.00 98.38 169 LEU A CA 1
ATOM 1254 C C . LEU A 1 169 ? 0.550 -12.095 6.169 1.00 98.38 169 LEU A C 1
ATOM 1256 O O . LEU A 1 169 ? -0.640 -12.391 6.091 1.00 98.38 169 LEU A O 1
ATOM 1260 N N . SER A 1 170 ? 1.512 -12.943 5.799 1.00 97.69 170 SER A N 1
ATOM 1261 C CA . SER A 1 170 ? 1.220 -14.302 5.355 1.00 97.69 170 SER A CA 1
ATOM 1262 C C . SER A 1 170 ? 0.514 -15.106 6.452 1.00 97.69 170 SER A C 1
ATOM 1264 O O . SER A 1 170 ? 0.835 -15.043 7.641 1.00 97.69 170 SER A O 1
ATOM 1266 N N . LEU A 1 171 ? -0.499 -15.860 6.038 1.00 96.56 171 LEU A N 1
ATOM 1267 C CA . LEU A 1 171 ? -1.188 -16.851 6.853 1.00 96.56 171 LEU A CA 1
ATOM 1268 C C . LEU A 1 171 ? -0.772 -18.245 6.383 1.00 96.56 171 LEU A C 1
ATOM 1270 O O . LEU A 1 171 ? -0.276 -18.422 5.273 1.00 96.56 171 LEU A O 1
ATOM 1274 N N . GLY A 1 172 ? -1.037 -19.273 7.191 1.00 96.19 172 GLY A N 1
ATOM 1275 C CA . GLY A 1 172 ? -0.721 -20.656 6.807 1.00 96.19 172 GLY A CA 1
ATOM 1276 C C . GLY A 1 172 ? -1.428 -21.142 5.531 1.00 96.19 172 GLY A C 1
ATOM 1277 O O . GLY A 1 172 ? -1.013 -22.146 4.958 1.00 96.19 172 GLY A O 1
ATOM 1278 N N . SER A 1 173 ? -2.489 -20.455 5.098 1.00 96.62 173 SER A N 1
ATOM 1279 C CA . SER A 1 173 ? -3.206 -20.705 3.846 1.00 96.62 173 SER A CA 1
ATOM 1280 C C . SER A 1 173 ? -2.767 -19.808 2.686 1.00 96.62 173 SER A C 1
ATOM 1282 O O . SER A 1 173 ? -3.163 -20.079 1.555 1.00 96.62 173 SER A O 1
ATOM 1284 N N . SER A 1 174 ? -1.966 -18.765 2.928 1.00 98.25 174 SER A N 1
ATOM 1285 C CA . SER A 1 174 ? -1.559 -17.804 1.900 1.00 98.25 174 SER A CA 1
ATOM 1286 C C . SER A 1 174 ? -0.685 -18.449 0.831 1.00 98.25 174 SER A C 1
ATOM 1288 O O . SER A 1 174 ? 0.202 -19.248 1.130 1.00 98.25 174 SER A O 1
ATOM 1290 N N . ALA A 1 175 ? -0.916 -18.063 -0.423 1.00 98.44 175 ALA A N 1
ATOM 1291 C CA . ALA A 1 175 ? 0.032 -18.339 -1.490 1.00 98.44 175 ALA A CA 1
ATOM 1292 C C . ALA A 1 175 ? 1.327 -17.526 -1.301 1.00 98.44 175 ALA A C 1
ATOM 1294 O O . ALA A 1 175 ? 1.311 -16.427 -0.745 1.00 98.44 175 ALA A O 1
ATOM 1295 N N . SER A 1 176 ? 2.429 -18.062 -1.816 1.00 98.50 176 SER A N 1
ATOM 1296 C CA . SER A 1 176 ? 3.787 -17.517 -1.733 1.00 98.50 176 SER A CA 1
ATOM 1297 C C . SER A 1 176 ? 4.479 -17.582 -3.092 1.00 98.50 176 SER A C 1
ATOM 1299 O O . SER A 1 176 ? 4.054 -18.319 -3.983 1.00 98.50 176 SER A O 1
ATOM 1301 N N . ILE A 1 177 ? 5.558 -16.832 -3.260 1.00 98.75 177 ILE A N 1
ATOM 1302 C CA . ILE A 1 177 ? 6.390 -16.853 -4.461 1.00 98.75 177 ILE A CA 1
ATOM 1303 C C . ILE A 1 177 ? 7.292 -18.090 -4.392 1.00 98.75 177 ILE A C 1
ATOM 1305 O O . ILE A 1 177 ? 8.166 -18.179 -3.533 1.00 98.75 177 ILE A O 1
ATOM 1309 N N . ASP A 1 178 ? 7.085 -19.048 -5.297 1.00 98.62 178 ASP A N 1
ATOM 1310 C CA . ASP A 1 178 ? 7.967 -20.215 -5.430 1.00 98.62 178 ASP A CA 1
ATOM 1311 C C . ASP A 1 178 ? 9.186 -19.878 -6.299 1.00 98.62 178 ASP A C 1
ATOM 1313 O O . ASP A 1 178 ? 10.300 -20.335 -6.029 1.00 98.62 178 ASP A O 1
ATOM 1317 N N . ALA A 1 179 ? 8.977 -19.064 -7.339 1.00 98.50 179 ALA A N 1
ATOM 1318 C CA . ALA A 1 179 ? 10.027 -18.568 -8.219 1.00 98.50 179 ALA A CA 1
ATOM 1319 C C . ALA A 1 179 ? 9.686 -17.178 -8.772 1.00 98.50 179 ALA A C 1
ATOM 1321 O O . ALA A 1 179 ? 8.539 -16.901 -9.136 1.00 98.50 179 ALA A O 1
ATOM 1322 N N . PHE A 1 180 ? 10.705 -16.328 -8.883 1.00 98.56 180 PHE A N 1
ATOM 1323 C CA . PHE A 1 180 ? 10.642 -15.046 -9.575 1.00 98.56 180 PHE A CA 1
ATOM 1324 C C . PHE A 1 180 ? 12.027 -14.710 -10.131 1.00 98.56 180 PHE A C 1
ATOM 1326 O O . PHE A 1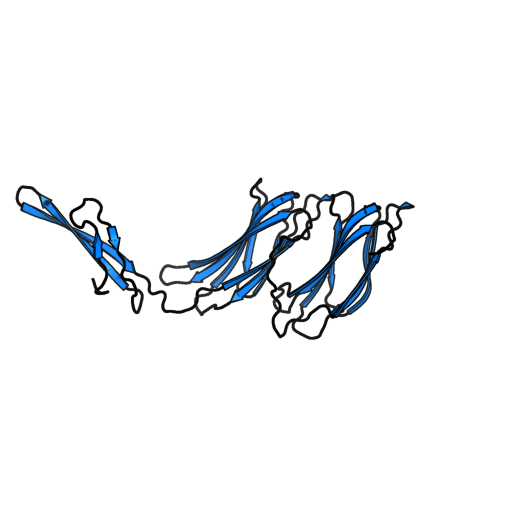 180 ? 12.930 -14.333 -9.381 1.00 98.56 180 PHE A O 1
ATOM 1333 N N . ASP A 1 181 ? 12.172 -14.862 -11.444 1.00 98.31 181 ASP A N 1
ATOM 1334 C CA . ASP A 1 181 ? 13.409 -14.620 -12.180 1.00 98.31 181 ASP A CA 1
ATOM 1335 C C . ASP A 1 181 ? 13.201 -13.428 -13.115 1.00 98.31 181 ASP A C 1
ATOM 1337 O O . ASP A 1 181 ? 12.250 -13.409 -13.897 1.00 98.31 181 ASP A O 1
ATOM 1341 N N . VAL A 1 182 ? 14.079 -12.428 -13.043 1.00 98.44 182 VAL A N 1
ATOM 1342 C CA . VAL A 1 182 ? 13.995 -11.196 -13.841 1.00 98.44 182 VAL A CA 1
ATOM 1343 C C . VAL A 1 182 ? 15.184 -11.125 -14.796 1.00 98.44 182 VAL A C 1
ATOM 1345 O O . VAL A 1 182 ? 16.296 -11.494 -14.442 1.00 98.44 182 VAL A O 1
ATOM 1348 N N . GLU A 1 183 ? 14.944 -10.631 -16.006 1.00 98.31 183 GLU A N 1
ATOM 1349 C CA . GLU A 1 183 ? 15.949 -10.345 -17.029 1.00 98.31 183 GLU A CA 1
ATOM 1350 C C . GLU A 1 183 ? 15.879 -8.855 -17.400 1.00 98.31 183 GLU A C 1
ATOM 1352 O O . GLU A 1 183 ? 14.824 -8.363 -17.826 1.00 98.31 183 GLU A O 1
ATOM 1357 N N . ASP A 1 184 ? 17.004 -8.150 -17.279 1.00 98.69 184 ASP A N 1
ATOM 1358 C CA . ASP A 1 184 ? 17.221 -6.825 -17.848 1.00 98.69 184 ASP A CA 1
ATOM 1359 C C . ASP A 1 184 ? 17.639 -6.950 -19.316 1.00 98.69 184 ASP A C 1
ATOM 1361 O O . ASP A 1 184 ? 18.714 -7.433 -19.677 1.00 98.69 184 ASP A O 1
ATOM 1365 N N . ARG A 1 185 ? 16.764 -6.476 -20.196 1.00 98.50 185 ARG A N 1
ATOM 1366 C CA . ARG A 1 185 ? 16.931 -6.476 -21.653 1.00 98.50 185 ARG A CA 1
ATOM 1367 C C . ARG A 1 185 ? 17.072 -5.057 -22.191 1.00 98.50 185 ARG A C 1
ATOM 1369 O O . ARG A 1 185 ? 16.869 -4.821 -23.389 1.00 98.50 185 ARG A O 1
ATOM 1376 N N . THR A 1 186 ? 17.392 -4.107 -21.315 1.00 98.75 186 THR A N 1
ATOM 1377 C CA . THR A 1 186 ? 17.441 -2.683 -21.621 1.00 98.75 186 THR A CA 1
ATOM 1378 C C . THR A 1 186 ? 18.389 -2.379 -22.776 1.00 98.75 186 THR A C 1
ATOM 1380 O O . THR A 1 186 ? 19.552 -2.779 -22.829 1.00 98.75 186 THR A O 1
ATOM 1383 N N . ASN A 1 187 ? 17.891 -1.602 -23.737 1.00 98.38 187 ASN A N 1
ATOM 1384 C CA . ASN A 1 187 ? 18.681 -1.094 -24.846 1.00 98.38 187 ASN A CA 1
ATOM 1385 C C . ASN A 1 187 ? 19.105 0.348 -24.567 1.00 98.38 187 ASN A C 1
ATOM 1387 O O . ASN A 1 187 ? 18.439 1.316 -24.953 1.00 98.38 187 ASN A O 1
ATOM 1391 N N . THR A 1 188 ? 20.282 0.488 -23.960 1.00 97.88 188 THR A N 1
ATOM 1392 C CA . THR A 1 188 ? 20.877 1.783 -23.586 1.00 97.88 188 THR A CA 1
ATOM 1393 C C . THR A 1 188 ? 21.051 2.741 -24.765 1.00 97.88 188 THR A C 1
ATOM 1395 O O . THR A 1 188 ? 20.903 3.950 -24.612 1.00 97.88 188 THR A O 1
ATOM 1398 N N . ARG A 1 189 ? 21.269 2.235 -25.988 1.00 97.75 189 ARG A N 1
ATOM 1399 C CA . ARG A 1 189 ? 21.399 3.085 -27.189 1.00 97.75 189 ARG A CA 1
ATOM 1400 C C . ARG A 1 189 ? 20.082 3.722 -27.624 1.00 97.75 189 ARG A C 1
ATOM 1402 O O . ARG A 1 189 ? 20.104 4.720 -28.342 1.00 97.75 189 ARG A O 1
ATOM 1409 N N . ARG A 1 190 ? 18.950 3.117 -27.265 1.00 97.62 190 ARG A N 1
ATOM 1410 C CA . ARG A 1 190 ? 17.602 3.604 -27.593 1.00 97.62 190 ARG A CA 1
ATOM 1411 C C . ARG A 1 190 ? 16.909 4.276 -26.414 1.00 97.62 190 ARG A C 1
ATOM 1413 O O . ARG A 1 190 ? 15.770 4.703 -26.584 1.00 97.62 190 ARG A O 1
ATOM 1420 N N . ASN A 1 191 ? 17.594 4.373 -25.272 1.00 98.06 191 ASN A N 1
ATOM 1421 C CA . ASN A 1 191 ? 16.996 4.749 -23.998 1.00 98.06 191 ASN A CA 1
ATOM 1422 C C . ASN A 1 191 ? 15.767 3.881 -23.671 1.00 98.06 191 ASN A C 1
ATOM 1424 O O . ASN A 1 191 ? 14.751 4.394 -23.227 1.00 98.06 191 ASN A O 1
ATOM 1428 N N . GLU A 1 192 ? 15.814 2.590 -24.008 1.00 98.44 192 GLU A N 1
ATOM 1429 C CA . GLU A 1 192 ? 14.660 1.688 -23.948 1.00 98.44 192 GLU A CA 1
ATOM 1430 C C . GLU A 1 192 ? 14.812 0.719 -22.782 1.00 98.44 192 GLU A C 1
ATOM 1432 O O . GLU A 1 192 ? 15.475 -0.304 -22.939 1.00 98.44 192 GLU A O 1
ATOM 1437 N N . VAL A 1 193 ? 14.234 1.070 -21.628 1.00 98.50 193 VAL A N 1
ATOM 1438 C CA . VAL A 1 193 ? 14.162 0.188 -20.459 1.00 98.50 193 VAL A CA 1
ATOM 1439 C C . VAL A 1 193 ? 13.272 -1.004 -20.778 1.00 98.50 193 VAL A C 1
ATOM 1441 O O . VAL A 1 193 ? 12.166 -0.841 -21.313 1.00 98.50 193 VAL A O 1
ATOM 1444 N N . TRP A 1 194 ? 13.764 -2.200 -20.466 1.00 98.50 194 TRP A N 1
ATOM 1445 C CA . TRP A 1 194 ? 13.036 -3.433 -20.712 1.00 98.50 194 TRP A CA 1
ATOM 1446 C C . TRP A 1 194 ? 13.341 -4.482 -19.647 1.00 98.50 194 TRP A C 1
ATOM 1448 O O . TRP A 1 194 ? 14.367 -5.145 -19.719 1.00 98.50 194 TRP A O 1
ATOM 1458 N N . TYR A 1 195 ? 12.404 -4.682 -18.719 1.00 98.69 195 TYR A N 1
ATOM 1459 C CA . TYR A 1 195 ? 12.443 -5.809 -17.788 1.00 98.69 195 TYR A CA 1
ATOM 1460 C C . TYR A 1 195 ? 11.421 -6.864 -18.178 1.00 98.69 195 TYR A C 1
ATOM 1462 O O . TYR A 1 195 ? 10.255 -6.557 -18.459 1.00 98.69 195 TYR A O 1
ATOM 1470 N N . ARG A 1 196 ? 11.857 -8.118 -18.151 1.00 98.19 196 ARG A N 1
ATOM 1471 C CA . ARG A 1 196 ? 11.037 -9.307 -18.376 1.00 98.19 196 ARG A CA 1
ATOM 1472 C C . ARG A 1 196 ? 11.189 -10.254 -17.194 1.00 98.19 196 ARG A C 1
ATOM 1474 O O . ARG A 1 196 ? 12.242 -10.267 -16.575 1.00 98.19 196 ARG A O 1
ATOM 1481 N N . ALA A 1 197 ? 10.163 -11.042 -16.893 1.00 98.19 197 ALA A N 1
ATOM 1482 C CA . ALA A 1 197 ? 10.244 -12.038 -15.836 1.00 98.19 197 ALA A CA 1
ATOM 1483 C C . ALA A 1 197 ? 9.608 -13.384 -16.195 1.00 98.19 197 ALA A C 1
ATOM 1485 O O . ALA A 1 197 ? 8.732 -13.470 -17.063 1.00 98.19 197 ALA A O 1
ATOM 1486 N N . ASP A 1 198 ? 10.038 -14.405 -15.464 1.00 98.56 198 ASP A N 1
ATOM 1487 C CA . ASP A 1 198 ? 9.341 -15.668 -15.246 1.00 98.56 198 ASP A CA 1
ATOM 1488 C C . ASP A 1 198 ? 8.904 -15.704 -13.772 1.00 98.56 198 ASP A C 1
ATOM 1490 O O . ASP A 1 198 ? 9.643 -15.263 -12.890 1.00 98.56 198 ASP A O 1
ATOM 1494 N N . TYR A 1 199 ? 7.696 -16.190 -13.484 1.00 98.75 199 TYR A N 1
ATOM 1495 C CA . TYR A 1 199 ? 7.237 -16.339 -12.103 1.00 98.75 199 TYR A CA 1
ATOM 1496 C C . TYR A 1 199 ? 6.325 -17.546 -11.911 1.00 98.75 199 TYR A C 1
ATOM 1498 O O . TYR A 1 199 ? 5.573 -17.923 -12.816 1.00 98.75 199 TYR A O 1
ATOM 1506 N N . ASP A 1 200 ? 6.370 -18.106 -10.703 1.00 98.81 200 ASP A N 1
ATOM 1507 C CA . ASP A 1 200 ? 5.475 -19.154 -10.221 1.00 98.81 200 ASP A CA 1
ATOM 1508 C C . ASP A 1 200 ? 5.062 -18.861 -8.774 1.00 98.81 200 ASP A C 1
ATOM 1510 O O . ASP A 1 200 ? 5.895 -18.556 -7.917 1.00 98.81 200 ASP A O 1
ATOM 1514 N N . VAL A 1 201 ? 3.758 -18.922 -8.517 1.00 98.81 201 VAL A N 1
ATOM 1515 C CA . VAL A 1 201 ? 3.145 -18.664 -7.213 1.00 98.81 201 VAL A CA 1
ATOM 1516 C C . VAL A 1 201 ? 2.466 -19.938 -6.743 1.00 98.81 201 VAL A C 1
ATOM 1518 O O . VAL A 1 201 ? 1.636 -20.517 -7.456 1.00 98.81 201 VAL A O 1
ATOM 1521 N N . SER A 1 202 ? 2.780 -20.327 -5.511 1.00 98.56 202 SER A N 1
ATOM 1522 C CA . SER A 1 202 ? 2.326 -21.560 -4.886 1.00 98.56 202 SER A CA 1
ATOM 1523 C C . SER A 1 202 ? 0.798 -21.641 -4.785 1.00 98.56 202 SER A C 1
ATOM 1525 O O . SER A 1 202 ? 0.050 -20.677 -4.997 1.00 98.56 202 SER A O 1
ATOM 1527 N N . SER A 1 203 ? 0.286 -22.833 -4.480 1.00 97.00 203 SER A N 1
ATOM 1528 C CA . SER A 1 203 ? -1.129 -23.011 -4.142 1.00 97.00 203 SER A CA 1
ATOM 1529 C C . SER A 1 203 ? -1.472 -22.332 -2.813 1.00 97.00 203 SER A C 1
ATOM 1531 O O . SER A 1 203 ? -0.652 -22.333 -1.906 1.00 97.00 203 SER A O 1
ATOM 1533 N N . GLY A 1 204 ? -2.706 -21.855 -2.659 1.00 97.62 204 GLY A N 1
ATOM 1534 C CA . GLY A 1 204 ? -3.165 -21.176 -1.443 1.00 97.62 204 GLY A CA 1
ATOM 1535 C C . GLY A 1 204 ? -4.083 -20.006 -1.774 1.00 97.62 204 GLY A C 1
ATOM 1536 O O . GLY A 1 204 ? -4.434 -19.807 -2.947 1.00 97.62 204 GLY A O 1
ATOM 1537 N N . ASP A 1 205 ? -4.446 -19.234 -0.760 1.00 98.44 205 ASP A N 1
ATOM 1538 C CA . ASP A 1 205 ? -5.260 -18.029 -0.883 1.00 98.44 205 ASP A CA 1
ATOM 1539 C C . ASP A 1 205 ? -4.529 -17.015 -1.761 1.00 98.44 205 ASP A C 1
ATOM 1541 O O . ASP A 1 205 ? -3.369 -16.670 -1.530 1.00 98.44 205 ASP A O 1
ATOM 1545 N N . PHE A 1 206 ? -5.199 -16.602 -2.832 1.00 98.69 206 PHE A N 1
ATOM 1546 C CA . PHE A 1 206 ? -4.614 -15.802 -3.898 1.00 98.69 206 PHE A CA 1
ATOM 1547 C C . PHE A 1 206 ? -5.709 -15.082 -4.665 1.00 98.69 206 PHE A C 1
ATOM 1549 O O . PHE A 1 206 ? -6.703 -15.686 -5.080 1.00 98.69 206 PHE A O 1
ATOM 1556 N N . ASN A 1 207 ? -5.460 -13.815 -4.945 1.00 98.56 207 ASN A N 1
ATOM 1557 C CA . ASN A 1 207 ? -6.269 -12.996 -5.827 1.00 98.56 207 ASN A CA 1
ATOM 1558 C C . ASN A 1 207 ? -5.519 -12.670 -7.120 1.00 98.56 207 ASN A C 1
ATOM 1560 O O . ASN A 1 207 ? -6.053 -12.857 -8.216 1.00 98.56 207 ASN A O 1
ATOM 1564 N N . ARG A 1 208 ? -4.290 -12.163 -6.988 1.00 98.75 208 ARG A N 1
ATOM 1565 C CA . ARG A 1 208 ? -3.481 -11.661 -8.100 1.00 98.75 208 ARG A CA 1
ATOM 1566 C C . ARG A 1 208 ? -2.022 -11.492 -7.695 1.00 98.75 208 ARG A C 1
ATOM 1568 O O . ARG A 1 208 ? -1.695 -11.444 -6.510 1.00 98.75 208 ARG A O 1
ATOM 1575 N N . VAL A 1 209 ? -1.183 -11.278 -8.697 1.00 98.88 209 VAL A N 1
ATOM 1576 C CA . VAL A 1 209 ? 0.134 -10.666 -8.542 1.00 98.88 209 VAL A CA 1
ATOM 1577 C C . VAL A 1 209 ? 0.120 -9.231 -9.066 1.00 98.88 209 VAL A C 1
ATOM 1579 O O . VAL A 1 209 ? -0.685 -8.892 -9.940 1.00 98.88 209 VAL A O 1
ATOM 1582 N N . GLU A 1 210 ? 1.024 -8.395 -8.571 1.00 98.88 210 GLU A N 1
ATOM 1583 C CA . GLU A 1 210 ? 1.340 -7.086 -9.144 1.00 98.88 210 GLU A CA 1
ATOM 1584 C C . GLU A 1 210 ? 2.835 -7.017 -9.456 1.00 98.88 210 GLU A C 1
ATOM 1586 O O . GLU A 1 210 ? 3.670 -7.043 -8.557 1.00 98.88 210 GLU A O 1
ATOM 1591 N N . LEU A 1 211 ? 3.162 -6.977 -10.748 1.00 98.81 211 LEU A N 1
ATOM 1592 C CA . LEU A 1 211 ? 4.527 -6.822 -11.243 1.00 98.81 211 LEU A CA 1
ATOM 1593 C C . LEU A 1 211 ? 4.878 -5.341 -11.289 1.00 98.81 211 LEU A C 1
ATOM 1595 O O . LEU A 1 211 ? 4.084 -4.538 -11.787 1.00 98.81 211 LEU A O 1
ATOM 1599 N N . VAL A 1 212 ? 6.069 -4.987 -10.822 1.00 98.75 212 VAL A N 1
ATOM 1600 C CA . VAL A 1 212 ? 6.506 -3.595 -10.708 1.00 98.75 212 VAL A CA 1
ATOM 1601 C C . VAL A 1 212 ? 7.886 -3.406 -11.323 1.00 98.75 212 VAL A C 1
ATOM 1603 O O . VAL A 1 212 ? 8.757 -4.259 -11.181 1.00 98.75 212 VAL A O 1
ATOM 1606 N N . ALA A 1 213 ? 8.083 -2.279 -11.998 1.00 98.69 213 ALA A N 1
ATOM 1607 C CA . ALA A 1 213 ? 9.396 -1.740 -12.334 1.00 98.69 213 ALA A CA 1
ATOM 1608 C C . ALA A 1 213 ? 9.340 -0.237 -12.064 1.00 98.69 213 ALA A C 1
ATOM 1610 O O . ALA A 1 213 ? 8.677 0.502 -12.797 1.00 98.69 213 ALA A O 1
ATOM 1611 N N . LEU A 1 214 ? 9.967 0.190 -10.970 1.00 98.81 214 LEU A N 1
ATOM 1612 C CA . LEU A 1 214 ? 9.861 1.545 -10.437 1.00 98.81 214 LEU A CA 1
ATOM 1613 C C . LEU A 1 214 ? 11.197 2.262 -10.558 1.00 98.81 214 LEU A C 1
ATOM 1615 O O . LEU A 1 214 ? 12.198 1.787 -10.025 1.00 98.81 214 LEU A O 1
ATOM 1619 N N . ASN A 1 215 ? 11.212 3.398 -11.246 1.00 98.62 215 ASN A N 1
ATOM 1620 C CA . ASN A 1 215 ? 12.406 4.215 -11.388 1.00 98.62 215 ASN A CA 1
ATOM 1621 C C . ASN A 1 215 ? 12.695 4.981 -10.088 1.00 98.62 215 ASN A C 1
ATOM 1623 O O . ASN A 1 215 ? 11.852 5.734 -9.601 1.00 98.62 215 ASN A O 1
ATOM 1627 N N . LEU A 1 216 ? 13.908 4.838 -9.555 1.00 98.38 216 LEU A N 1
ATOM 1628 C CA . LEU A 1 216 ? 14.248 5.299 -8.203 1.00 98.38 216 LEU A CA 1
ATOM 1629 C C . LEU A 1 216 ? 14.781 6.735 -8.141 1.00 98.38 216 LEU A C 1
ATOM 1631 O O . LEU A 1 216 ? 15.017 7.271 -7.058 1.00 98.38 216 LEU A O 1
ATOM 1635 N N . ASN A 1 217 ? 14.989 7.386 -9.288 1.00 96.56 217 ASN A N 1
ATOM 1636 C CA . ASN A 1 217 ? 15.528 8.748 -9.341 1.00 96.56 217 ASN A CA 1
ATOM 1637 C C . ASN A 1 217 ? 14.610 9.766 -10.044 1.00 96.56 217 ASN A C 1
ATOM 1639 O O . ASN A 1 217 ? 14.876 10.971 -9.978 1.00 96.56 217 ASN A O 1
ATOM 1643 N N . GLY A 1 218 ? 13.499 9.314 -10.629 1.00 96.75 218 GLY A N 1
ATOM 1644 C CA . GLY A 1 218 ? 12.548 10.125 -11.391 1.00 96.75 218 GLY A CA 1
ATOM 1645 C C . GLY A 1 218 ? 12.995 10.443 -12.820 1.00 96.75 218 GLY A C 1
ATOM 1646 O O . GLY A 1 218 ? 12.439 11.352 -13.432 1.00 96.75 218 GLY A O 1
ATOM 1647 N N . ASN A 1 219 ? 14.001 9.744 -13.349 1.00 97.38 219 ASN A N 1
ATOM 1648 C CA . ASN A 1 219 ? 14.528 9.920 -14.705 1.00 97.38 219 ASN A CA 1
ATOM 1649 C C . ASN A 1 219 ? 14.285 8.678 -15.579 1.00 97.38 219 ASN A C 1
ATOM 1651 O O . ASN A 1 219 ? 15.157 8.252 -16.334 1.00 97.38 219 ASN A O 1
ATOM 1655 N N . GLY A 1 220 ? 13.108 8.078 -15.448 1.00 97.94 220 GLY A N 1
ATOM 1656 C CA . GLY A 1 220 ? 12.711 6.921 -16.230 1.00 97.94 220 GLY A CA 1
ATOM 1657 C C . GLY A 1 220 ? 11.254 6.562 -16.011 1.00 97.94 220 GLY A C 1
ATOM 1658 O O . GLY A 1 220 ? 10.668 6.921 -14.987 1.00 97.94 220 GLY A O 1
ATOM 1659 N N . ALA A 1 221 ? 10.685 5.845 -16.976 1.00 98.25 221 ALA A N 1
ATOM 1660 C CA . ALA A 1 221 ? 9.308 5.399 -16.896 1.00 98.25 221 ALA A CA 1
ATOM 1661 C C . ALA A 1 221 ? 9.149 4.337 -15.808 1.00 98.25 221 ALA A C 1
ATOM 1663 O O . ALA A 1 221 ? 9.909 3.378 -15.744 1.00 98.25 221 ALA A O 1
ATOM 1664 N N . THR A 1 222 ? 8.087 4.460 -15.024 1.00 98.31 222 THR A N 1
ATOM 1665 C CA . THR A 1 222 ? 7.671 3.461 -14.038 1.00 98.31 222 THR A CA 1
ATOM 1666 C C . THR A 1 222 ? 6.456 2.683 -14.549 1.00 98.31 222 THR A C 1
ATOM 1668 O O . THR A 1 222 ? 5.685 3.175 -15.382 1.00 98.31 222 THR A O 1
ATOM 1671 N N . THR A 1 223 ? 6.262 1.451 -14.077 1.00 98.12 223 THR A N 1
ATOM 1672 C CA . THR A 1 223 ? 5.031 0.694 -14.322 1.00 98.12 223 THR A CA 1
ATOM 1673 C C . THR A 1 223 ? 4.667 -0.228 -13.163 1.00 98.12 223 THR A C 1
ATOM 1675 O O . THR A 1 223 ? 5.533 -0.786 -12.489 1.00 98.12 223 THR A O 1
ATOM 1678 N N . THR A 1 224 ? 3.363 -0.434 -12.994 1.00 98.00 224 THR A N 1
ATOM 1679 C CA . THR A 1 224 ? 2.769 -1.464 -12.140 1.00 98.00 224 THR A CA 1
ATOM 1680 C C . THR A 1 224 ? 1.708 -2.206 -12.957 1.00 98.00 224 THR A C 1
ATOM 1682 O O . THR A 1 224 ? 0.921 -1.587 -13.675 1.00 98.00 224 THR A O 1
ATOM 1685 N N . THR A 1 225 ? 1.721 -3.540 -12.945 1.00 97.88 225 THR A N 1
ATOM 1686 C CA . THR A 1 225 ? 0.810 -4.364 -13.758 1.00 97.88 225 THR A CA 1
ATOM 1687 C C . THR A 1 225 ? 0.247 -5.514 -12.944 1.00 97.88 225 THR A C 1
ATOM 1689 O O . THR A 1 225 ? 0.985 -6.380 -12.483 1.00 97.88 225 THR A O 1
ATOM 1692 N N . GLN A 1 226 ? -1.077 -5.570 -12.839 1.00 98.19 226 GLN A N 1
ATOM 1693 C CA . GLN A 1 226 ? -1.777 -6.643 -12.138 1.00 98.19 226 GLN A CA 1
ATOM 1694 C C . GLN A 1 226 ? -2.088 -7.827 -13.055 1.00 98.19 226 GLN A C 1
ATOM 1696 O O . GLN A 1 226 ? -2.439 -7.648 -14.225 1.00 98.19 226 GLN A O 1
ATOM 1701 N N . ARG A 1 227 ? -1.990 -9.045 -12.514 1.00 98.31 227 ARG A N 1
ATOM 1702 C CA . ARG A 1 227 ? -2.288 -10.298 -13.223 1.00 98.31 227 ARG A CA 1
ATOM 1703 C C . ARG A 1 227 ? -2.947 -11.311 -12.300 1.00 98.31 227 ARG A C 1
ATOM 1705 O O . ARG A 1 227 ? -2.539 -11.460 -11.158 1.00 98.31 227 ARG A O 1
ATOM 1712 N N . THR A 1 228 ? -3.939 -12.037 -12.803 1.00 98.25 228 THR A N 1
ATOM 1713 C CA . THR A 1 228 ? -4.655 -13.081 -12.044 1.00 98.25 228 THR A CA 1
ATOM 1714 C C . THR A 1 228 ? -4.130 -14.489 -12.323 1.00 98.25 228 THR A C 1
ATOM 1716 O O . THR A 1 228 ? -4.573 -15.459 -11.714 1.00 98.25 228 THR A O 1
ATOM 1719 N N . ASP A 1 229 ? -3.187 -14.628 -13.251 1.00 97.88 229 ASP A N 1
ATOM 1720 C CA . ASP A 1 229 ? -2.442 -15.859 -13.477 1.00 97.88 229 ASP A CA 1
ATOM 1721 C C . ASP A 1 229 ? -1.335 -16.043 -12.427 1.00 97.88 229 ASP A C 1
ATOM 1723 O O . ASP A 1 229 ? -0.558 -15.125 -12.172 1.00 97.88 229 ASP A O 1
ATOM 1727 N N . ARG A 1 230 ? -1.267 -17.248 -11.841 1.00 97.81 230 ARG A N 1
ATOM 1728 C CA . ARG A 1 230 ? -0.267 -17.633 -10.827 1.00 97.81 230 ARG A CA 1
ATOM 1729 C C . ARG A 1 230 ? 1.123 -17.879 -11.394 1.00 97.81 230 ARG A C 1
ATOM 1731 O O . ARG A 1 230 ? 2.090 -17.774 -10.656 1.00 97.81 230 ARG A O 1
ATOM 1738 N N . SER A 1 231 ? 1.220 -18.203 -12.679 1.00 98.38 231 SER A N 1
ATOM 1739 C CA . SER A 1 231 ? 2.505 -18.452 -13.313 1.00 98.38 231 SER A CA 1
ATOM 1740 C C . SER A 1 231 ? 2.547 -17.987 -14.754 1.00 98.38 231 SER A C 1
ATOM 1742 O O . SER A 1 231 ? 1.573 -18.103 -15.514 1.00 98.38 231 SER A O 1
ATOM 1744 N N . ARG A 1 232 ? 3.704 -17.453 -15.137 1.00 98.38 232 ARG A N 1
ATOM 1745 C CA . ARG A 1 232 ? 4.016 -17.005 -16.492 1.00 98.38 232 ARG A CA 1
ATOM 1746 C C . ARG A 1 232 ? 5.487 -17.150 -16.768 1.00 98.38 232 ARG A C 1
ATOM 1748 O O . ARG A 1 232 ? 6.309 -16.956 -15.887 1.00 98.38 232 ARG A O 1
ATOM 1755 N N . ASN A 1 233 ? 5.768 -17.329 -18.053 1.00 98.00 233 ASN A N 1
ATOM 1756 C CA . ASN A 1 233 ? 7.106 -17.178 -18.583 1.00 98.00 233 ASN A CA 1
ATOM 1757 C C . ASN A 1 233 ? 7.134 -16.018 -19.580 1.00 98.00 233 ASN A C 1
ATOM 1759 O O . ASN A 1 233 ? 6.173 -15.813 -20.331 1.00 98.00 233 ASN A O 1
ATOM 1763 N N . ASN A 1 234 ? 8.267 -15.336 -19.650 1.00 96.75 234 ASN A N 1
ATOM 1764 C CA . ASN A 1 234 ? 8.622 -14.283 -20.579 1.00 96.75 234 ASN A CA 1
ATOM 1765 C C . ASN A 1 234 ? 7.636 -13.116 -20.557 1.00 96.75 234 ASN A C 1
ATOM 1767 O O . ASN A 1 234 ? 7.279 -12.575 -21.608 1.00 96.75 234 ASN A O 1
ATOM 1771 N N . VAL A 1 235 ? 7.168 -12.746 -19.367 1.00 97.94 235 VAL A N 1
ATOM 1772 C CA . VAL A 1 235 ? 6.251 -11.626 -19.209 1.00 97.94 235 VAL A CA 1
ATOM 1773 C C . VAL A 1 235 ? 7.027 -10.320 -19.194 1.00 97.94 235 VAL A C 1
ATOM 1775 O O . VAL A 1 235 ? 7.896 -10.114 -18.357 1.00 97.94 235 VAL A O 1
ATOM 1778 N N . ASP A 1 236 ? 6.712 -9.423 -20.121 1.00 98.12 236 ASP A N 1
ATOM 1779 C CA . ASP A 1 236 ? 7.263 -8.072 -20.079 1.00 98.12 236 ASP A CA 1
ATOM 1780 C C . ASP A 1 236 ? 6.630 -7.321 -18.899 1.00 98.12 236 ASP A C 1
ATOM 1782 O O . ASP A 1 236 ? 5.402 -7.183 -18.823 1.00 98.12 236 ASP A O 1
ATOM 1786 N N . ILE A 1 237 ? 7.472 -6.882 -17.960 1.00 98.19 237 ILE A N 1
ATOM 1787 C CA . ILE A 1 237 ? 7.076 -6.008 -16.852 1.00 98.19 237 ILE A CA 1
ATOM 1788 C C . ILE A 1 237 ? 6.965 -4.587 -17.397 1.00 98.19 237 ILE A C 1
ATOM 1790 O O . ILE A 1 237 ? 5.914 -3.961 -17.276 1.00 98.19 237 ILE A O 1
ATOM 1794 N N . ILE A 1 238 ? 8.028 -4.112 -18.053 1.00 98.44 238 ILE A N 1
ATOM 1795 C CA . ILE A 1 238 ? 8.106 -2.806 -18.711 1.00 98.44 238 ILE A CA 1
ATOM 1796 C C . ILE A 1 238 ? 8.844 -2.933 -20.044 1.00 98.44 238 ILE A C 1
ATOM 1798 O O . ILE A 1 238 ? 9.817 -3.669 -20.135 1.00 98.44 238 ILE A O 1
ATOM 1802 N N . GLU A 1 239 ? 8.401 -2.191 -21.058 1.00 98.00 239 GLU A N 1
ATOM 1803 C CA . GLU A 1 239 ? 9.132 -1.946 -22.309 1.00 98.00 239 GLU A CA 1
ATOM 1804 C C . GLU A 1 239 ? 8.822 -0.502 -22.743 1.00 98.00 239 GLU A C 1
ATOM 1806 O O . GLU A 1 239 ? 7.728 -0.199 -23.236 1.00 98.00 239 GLU A O 1
ATOM 1811 N N . ARG A 1 240 ? 9.730 0.440 -22.457 1.00 97.94 240 ARG A N 1
ATOM 1812 C CA . ARG A 1 240 ? 9.501 1.885 -22.653 1.00 97.94 240 ARG A CA 1
ATOM 1813 C C . ARG A 1 240 ? 10.776 2.590 -23.086 1.00 97.94 240 ARG A C 1
ATOM 1815 O O . ARG A 1 240 ? 11.844 2.319 -22.564 1.00 97.94 240 ARG A O 1
ATOM 1822 N N . ARG A 1 241 ? 10.659 3.576 -23.980 1.00 97.56 241 ARG A N 1
ATOM 1823 C CA . ARG A 1 241 ? 11.783 4.426 -24.428 1.00 97.56 241 ARG A CA 1
ATOM 1824 C C . ARG A 1 241 ? 12.093 5.585 -23.480 1.00 97.56 241 ARG A C 1
ATOM 1826 O O . ARG A 1 241 ? 12.215 6.726 -23.927 1.00 97.56 241 ARG A O 1
ATOM 1833 N N . ASP A 1 242 ? 12.158 5.290 -22.189 1.00 98.12 242 ASP A N 1
ATOM 1834 C CA . ASP A 1 242 ? 12.447 6.275 -21.157 1.00 98.12 242 ASP A CA 1
ATOM 1835 C C . ASP A 1 242 ? 13.048 5.625 -19.905 1.00 98.12 242 ASP A C 1
ATOM 1837 O O . ASP A 1 242 ? 12.352 4.900 -19.197 1.00 98.12 242 ASP A O 1
ATOM 1841 N N . GLY A 1 243 ? 14.326 5.901 -19.633 1.00 97.62 243 GLY A N 1
ATOM 1842 C CA . GLY A 1 243 ? 14.984 5.511 -18.388 1.00 97.62 243 GLY A CA 1
ATOM 1843 C C . GLY A 1 243 ? 15.944 4.338 -18.505 1.00 97.62 243 GLY A C 1
ATOM 1844 O O . GLY A 1 243 ? 15.957 3.493 -17.622 1.00 97.62 243 GLY A O 1
ATOM 1845 N N . ALA A 1 244 ? 16.734 4.251 -19.576 1.00 98.12 244 ALA A N 1
ATOM 1846 C CA . ALA A 1 244 ? 17.913 3.389 -19.551 1.00 98.12 244 ALA A CA 1
ATOM 1847 C C . ALA A 1 244 ? 19.036 4.039 -18.721 1.00 98.12 244 ALA A C 1
ATOM 1849 O O . ALA A 1 244 ? 19.137 5.263 -18.639 1.00 98.12 244 ALA A O 1
ATOM 1850 N N . GLN A 1 245 ? 19.930 3.215 -18.179 1.00 98.19 245 GLN A N 1
ATOM 1851 C CA . GLN A 1 245 ? 21.065 3.589 -17.328 1.00 98.19 245 GLN A CA 1
ATOM 1852 C C . GLN A 1 245 ? 20.666 4.307 -16.029 1.00 98.19 245 GLN A C 1
ATOM 1854 O O . GLN A 1 245 ? 21.415 5.142 -15.520 1.00 98.19 245 GLN A O 1
ATOM 1859 N N . THR A 1 246 ? 19.485 4.001 -15.496 1.0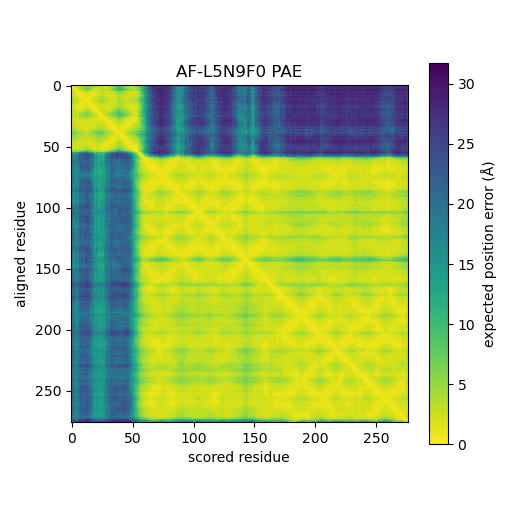0 98.25 246 THR A N 1
ATOM 1860 C CA . THR A 1 246 ? 18.999 4.514 -14.210 1.00 98.25 246 THR A CA 1
ATOM 1861 C C . THR A 1 246 ? 18.643 3.370 -13.277 1.00 98.25 246 THR A C 1
ATOM 1863 O O . THR A 1 246 ? 18.347 2.275 -13.748 1.00 98.25 246 THR A O 1
ATOM 1866 N N . ASP A 1 247 ? 18.625 3.643 -11.976 1.00 98.38 247 ASP A N 1
ATOM 1867 C CA . ASP A 1 247 ? 18.289 2.653 -10.956 1.00 98.38 247 ASP A CA 1
ATOM 1868 C C . ASP A 1 247 ? 16.782 2.358 -10.927 1.00 98.38 247 ASP A C 1
ATOM 1870 O O . ASP A 1 247 ? 15.953 3.278 -10.904 1.00 98.38 247 ASP A O 1
ATOM 1874 N N . TYR A 1 248 ? 16.441 1.075 -10.881 1.00 98.69 248 TYR A N 1
ATOM 1875 C CA . TYR A 1 248 ? 15.088 0.561 -10.721 1.00 98.69 248 TYR A CA 1
ATOM 1876 C C . TYR A 1 248 ? 14.989 -0.364 -9.524 1.00 98.69 248 TYR A C 1
ATOM 1878 O O . TYR A 1 248 ? 15.921 -1.096 -9.211 1.00 98.69 248 TYR A O 1
ATOM 1886 N N . ARG A 1 249 ? 13.799 -0.393 -8.925 1.00 98.62 249 ARG A N 1
ATOM 1887 C CA . ARG A 1 249 ? 13.333 -1.534 -8.144 1.00 98.62 249 ARG A CA 1
ATOM 1888 C C . ARG A 1 249 ? 12.344 -2.324 -8.988 1.00 98.62 249 ARG A C 1
ATOM 1890 O O . ARG A 1 249 ? 11.287 -1.804 -9.358 1.00 98.62 249 ARG A O 1
ATOM 1897 N N . VAL A 1 250 ? 12.678 -3.572 -9.277 1.00 98.75 250 VAL A N 1
ATOM 1898 C CA . VAL A 1 250 ? 11.860 -4.491 -10.076 1.00 98.75 250 VAL A CA 1
ATOM 1899 C C . VAL A 1 250 ? 11.364 -5.611 -9.178 1.00 98.75 250 VAL A C 1
ATOM 1901 O O . VAL A 1 250 ? 12.110 -6.099 -8.334 1.00 98.75 250 VAL A O 1
ATOM 1904 N N . GLY A 1 251 ? 10.104 -6.017 -9.303 1.00 98.44 251 GLY A N 1
ATOM 1905 C CA . GLY A 1 251 ? 9.558 -6.993 -8.369 1.00 98.44 251 GLY A CA 1
ATOM 1906 C C . GLY A 1 251 ? 8.169 -7.513 -8.672 1.00 98.44 251 GLY A C 1
ATOM 1907 O O . GLY A 1 251 ? 7.544 -7.174 -9.679 1.00 98.44 251 GLY A O 1
ATOM 1908 N N . ILE A 1 252 ? 7.698 -8.328 -7.740 1.00 98.88 252 ILE A N 1
ATOM 1909 C CA . ILE A 1 252 ? 6.381 -8.946 -7.719 1.00 98.88 252 ILE A CA 1
ATOM 1910 C C . ILE A 1 252 ? 5.812 -8.883 -6.301 1.00 98.88 252 ILE A C 1
ATOM 1912 O O . ILE A 1 252 ? 6.501 -9.181 -5.326 1.00 98.88 252 ILE A O 1
ATOM 1916 N N . LEU A 1 253 ? 4.548 -8.485 -6.192 1.00 98.88 253 LEU A N 1
ATOM 1917 C CA . LEU A 1 253 ? 3.747 -8.567 -4.972 1.00 98.88 253 LEU A CA 1
ATOM 1918 C C . LEU A 1 253 ? 2.672 -9.639 -5.167 1.00 98.88 253 LEU A C 1
ATOM 1920 O O . LEU A 1 253 ? 2.020 -9.653 -6.212 1.00 98.88 253 LEU A O 1
ATOM 1924 N N . VAL A 1 254 ? 2.447 -10.496 -4.172 1.00 98.88 254 VAL A N 1
ATOM 1925 C CA . VAL A 1 254 ? 1.365 -11.495 -4.166 1.00 98.88 254 VAL A CA 1
ATOM 1926 C C . VAL A 1 254 ? 0.266 -11.047 -3.213 1.00 98.88 254 VAL A C 1
ATOM 1928 O O . VAL A 1 254 ? 0.527 -10.759 -2.045 1.00 98.88 254 VAL A O 1
ATOM 1931 N N . TYR A 1 255 ? -0.966 -11.008 -3.716 1.00 98.88 255 TYR A N 1
ATOM 1932 C CA . TYR A 1 255 ? -2.156 -10.676 -2.940 1.00 98.88 255 TYR A CA 1
ATOM 1933 C C . TYR A 1 255 ? -2.965 -11.938 -2.652 1.00 98.88 255 TYR A C 1
ATOM 1935 O O . TYR A 1 255 ? -3.247 -12.703 -3.581 1.00 98.88 255 TYR A O 1
ATOM 1943 N N . ASP A 1 256 ? -3.386 -12.125 -1.403 1.00 98.56 256 ASP A N 1
ATOM 1944 C CA . ASP A 1 256 ? -4.335 -13.179 -1.031 1.00 98.56 256 ASP A CA 1
ATOM 1945 C C . ASP A 1 256 ? -5.765 -12.859 -1.502 1.00 98.56 256 ASP A C 1
ATOM 1947 O O . ASP A 1 256 ? -6.019 -11.821 -2.116 1.00 98.56 256 ASP A O 1
ATOM 1951 N N . ASP A 1 257 ? -6.710 -13.761 -1.246 1.00 97.81 257 ASP A N 1
ATOM 1952 C CA . ASP A 1 257 ? -8.112 -13.630 -1.656 1.00 97.81 257 ASP A CA 1
ATOM 1953 C C . ASP A 1 257 ? -8.863 -12.471 -0.969 1.00 97.81 257 ASP A C 1
ATOM 1955 O O . ASP A 1 257 ? -9.792 -11.920 -1.566 1.00 97.81 257 ASP A O 1
ATOM 1959 N N . THR A 1 258 ? -8.419 -12.042 0.217 1.00 98.06 258 THR A N 1
ATOM 1960 C CA . THR A 1 258 ? -8.884 -10.820 0.901 1.00 98.06 258 THR A CA 1
ATOM 1961 C C . THR A 1 258 ? -8.329 -9.543 0.268 1.00 98.06 258 THR A C 1
ATOM 1963 O O . THR A 1 258 ? -8.856 -8.449 0.475 1.00 98.06 258 THR A O 1
ATOM 1966 N N . GLY A 1 259 ? -7.273 -9.674 -0.537 1.00 98.25 259 GLY A N 1
ATOM 1967 C CA . GLY A 1 259 ? -6.579 -8.573 -1.181 1.00 98.25 259 GLY A CA 1
ATOM 1968 C C . GLY A 1 259 ? -5.476 -7.952 -0.326 1.00 98.25 259 GLY A C 1
ATOM 1969 O O . GLY A 1 259 ? -5.062 -6.840 -0.647 1.00 98.25 259 GLY A O 1
ATOM 1970 N N . ALA A 1 260 ? -4.988 -8.615 0.724 1.00 98.62 260 ALA A N 1
ATOM 1971 C CA . ALA A 1 260 ? -3.791 -8.200 1.457 1.00 98.62 260 ALA A CA 1
ATOM 1972 C C . ALA A 1 260 ? -2.520 -8.678 0.732 1.00 98.62 260 ALA A C 1
ATOM 1974 O O . ALA A 1 260 ? -2.505 -9.775 0.174 1.00 98.62 260 ALA A O 1
ATOM 1975 N N . VAL A 1 261 ? -1.444 -7.881 0.743 1.00 98.88 261 VAL A N 1
ATOM 1976 C CA . VAL A 1 261 ? -0.132 -8.320 0.231 1.00 98.88 261 VAL A CA 1
ATOM 1977 C C . VAL A 1 261 ? 0.495 -9.297 1.226 1.00 98.88 261 VAL A C 1
ATOM 1979 O O . VAL A 1 261 ? 0.855 -8.915 2.342 1.00 98.88 261 VAL A O 1
ATOM 1982 N N . VAL A 1 262 ? 0.658 -10.549 0.813 1.00 98.75 262 VAL A N 1
ATOM 1983 C CA . VAL A 1 262 ? 1.138 -11.648 1.669 1.00 98.75 262 VAL A CA 1
ATOM 1984 C C . VAL A 1 262 ? 2.563 -12.075 1.368 1.00 98.75 262 VAL A C 1
ATOM 1986 O O . VAL A 1 262 ? 3.219 -12.616 2.246 1.00 98.75 262 VAL A O 1
ATOM 1989 N N . ASP A 1 263 ? 3.065 -11.774 0.175 1.00 98.75 263 ASP A N 1
ATOM 1990 C CA . ASP A 1 263 ? 4.447 -12.054 -0.193 1.00 98.75 263 ASP A CA 1
ATOM 1991 C C . ASP A 1 263 ? 4.964 -10.993 -1.168 1.00 98.75 263 ASP A C 1
ATOM 1993 O O . ASP A 1 263 ? 4.189 -10.358 -1.893 1.00 98.75 263 ASP A O 1
ATOM 1997 N N . ILE A 1 264 ? 6.268 -10.749 -1.148 1.00 98.50 264 ILE A N 1
ATOM 1998 C CA . ILE A 1 264 ? 6.934 -9.788 -2.022 1.00 98.50 264 ILE A CA 1
ATOM 1999 C C . ILE A 1 264 ? 8.362 -10.238 -2.308 1.00 98.50 264 ILE A C 1
ATOM 2001 O O . ILE A 1 264 ? 9.114 -10.593 -1.402 1.00 98.50 264 ILE A O 1
ATOM 2005 N N . GLN A 1 265 ? 8.771 -10.113 -3.564 1.00 98.56 265 GLN A N 1
ATOM 2006 C CA . GLN A 1 265 ? 10.168 -10.230 -3.951 1.00 98.56 265 GLN A CA 1
ATOM 2007 C C . GLN A 1 265 ? 10.534 -9.066 -4.864 1.00 98.56 265 GLN A C 1
ATOM 2009 O O . GLN A 1 265 ? 9.830 -8.766 -5.829 1.00 98.56 265 GLN A O 1
ATOM 2014 N N . THR A 1 266 ? 11.639 -8.393 -4.550 1.00 98.06 266 THR A N 1
ATOM 2015 C CA . THR A 1 266 ? 12.157 -7.264 -5.329 1.00 98.06 266 THR A CA 1
ATOM 2016 C C . THR A 1 266 ? 13.664 -7.364 -5.479 1.00 98.06 266 THR A C 1
ATOM 2018 O O . THR A 1 266 ? 14.347 -7.856 -4.580 1.00 98.06 266 THR A O 1
ATOM 2021 N N . VAL A 1 267 ? 14.178 -6.808 -6.566 1.00 97.88 267 VAL A N 1
ATOM 2022 C CA . VAL A 1 267 ? 15.599 -6.606 -6.821 1.00 97.88 267 VAL A CA 1
ATOM 2023 C C . VAL A 1 267 ? 15.831 -5.165 -7.267 1.00 97.88 267 VAL A C 1
ATOM 2025 O O . VAL A 1 267 ? 15.020 -4.599 -8.002 1.00 97.88 267 VAL A O 1
ATOM 2028 N N . ASP A 1 268 ? 16.918 -4.574 -6.778 1.00 98.19 268 ASP A N 1
ATOM 2029 C CA . ASP A 1 268 ? 17.409 -3.291 -7.270 1.00 98.19 268 ASP A CA 1
ATOM 2030 C C . ASP A 1 268 ? 18.396 -3.558 -8.405 1.00 98.19 268 ASP A C 1
ATOM 2032 O O . ASP A 1 268 ? 19.299 -4.383 -8.255 1.00 98.19 268 ASP A O 1
ATOM 2036 N N . ASP A 1 269 ? 18.235 -2.847 -9.512 1.00 98.38 269 ASP A N 1
ATOM 2037 C CA . ASP A 1 269 ? 19.044 -3.029 -10.710 1.00 98.38 269 ASP A CA 1
ATOM 2038 C C . ASP A 1 269 ? 19.273 -1.702 -11.441 1.00 98.38 269 ASP A C 1
ATOM 2040 O O . ASP A 1 269 ? 18.468 -0.773 -11.346 1.00 98.38 269 ASP A O 1
ATOM 2044 N N . VAL A 1 270 ? 20.379 -1.605 -12.176 1.00 98.50 270 VAL A N 1
ATOM 2045 C CA . VAL A 1 270 ? 20.620 -0.493 -13.098 1.00 98.50 270 VAL A CA 1
ATOM 2046 C C . VAL A 1 270 ? 20.204 -0.958 -14.481 1.00 98.50 270 VAL A C 1
ATOM 2048 O O . VAL A 1 270 ? 20.854 -1.839 -15.021 1.00 98.50 270 VAL A O 1
ATOM 2051 N N . ALA A 1 271 ? 19.210 -0.302 -15.086 1.00 98.38 271 ALA A N 1
ATOM 2052 C CA . ALA A 1 271 ? 18.672 -0.668 -16.400 1.00 98.38 271 ALA A CA 1
ATOM 2053 C C . ALA A 1 271 ? 19.699 -0.472 -17.534 1.00 98.38 271 ALA A C 1
ATOM 2055 O O . ALA A 1 271 ? 19.647 0.507 -18.286 1.00 98.38 271 ALA A O 1
ATOM 2056 N N . ASP A 1 272 ? 20.683 -1.350 -17.657 1.00 98.31 272 ASP A N 1
ATOM 2057 C CA . ASP A 1 272 ? 21.814 -1.247 -18.575 1.00 98.31 272 ASP A CA 1
ATOM 2058 C C . ASP A 1 272 ? 21.907 -2.408 -19.581 1.00 98.31 272 ASP A C 1
ATOM 2060 O O . ASP A 1 272 ? 22.737 -2.371 -20.501 1.00 98.31 272 ASP A O 1
ATOM 2064 N N . GLY A 1 273 ? 20.980 -3.359 -19.476 1.00 97.50 273 GLY A N 1
ATOM 2065 C CA . GLY A 1 273 ? 20.867 -4.562 -20.287 1.00 97.50 273 GLY A CA 1
ATOM 2066 C C . GLY A 1 273 ? 21.681 -5.736 -19.747 1.00 97.50 273 GLY A C 1
ATOM 2067 O O . GLY A 1 273 ? 21.957 -6.665 -20.510 1.00 97.50 273 GLY A O 1
ATOM 2068 N N . ASN A 1 274 ? 22.123 -5.680 -18.488 1.00 95.62 274 ASN A N 1
ATOM 2069 C CA . ASN A 1 274 ? 22.792 -6.771 -17.789 1.00 95.62 274 ASN A CA 1
ATOM 2070 C C . ASN A 1 274 ? 22.149 -6.972 -16.417 1.00 95.62 274 ASN A C 1
ATOM 2072 O O . ASN A 1 274 ? 21.845 -6.006 -15.736 1.00 95.62 274 ASN A O 1
ATOM 2076 N N . GLY A 1 275 ? 22.044 -8.228 -15.985 1.00 89.00 275 GLY A N 1
ATOM 2077 C CA . GLY A 1 275 ? 21.361 -8.546 -14.733 1.00 89.00 275 GLY A CA 1
ATOM 2078 C C . GLY A 1 275 ? 19.835 -8.559 -14.899 1.00 89.00 275 GLY A C 1
ATOM 2079 O O . GLY A 1 275 ? 19.372 -8.797 -16.020 1.00 89.00 275 GLY A O 1
ATOM 2080 N N . PRO A 1 276 ? 19.055 -8.358 -13.821 1.00 64.81 276 PRO A N 1
ATOM 2081 C CA . PRO A 1 276 ? 19.533 -8.287 -12.434 1.00 64.81 276 PRO A CA 1
ATOM 2082 C C . PRO A 1 276 ? 20.387 -9.497 -12.018 1.00 64.81 276 PRO A C 1
ATOM 2084 O O . PRO A 1 276 ? 20.137 -10.619 -12.514 1.00 64.81 276 PRO A O 1
#

Mean predicted aligned error: 8.8 Å

Nearest PDB structures (foldseek):
  5i5k-assembly1_B  TM=3.265E-01  e=5.278E-02  Homo sapiens
  8cml-assembly1_E  TM=2.971E-01  e=3.585E-02  Homo sapiens
  5i5k-assembly2_A  TM=3.073E-01  e=8.984E-02  Homo sapiens
  6h04-assembly1_A  TM=2.600E-01  e=1.947E-01  Homo sapiens
  6h03-assembly1_A  TM=2.288E-01  e=7.185E-01  Homo sapiens

Foldseek 3Di:
DVQVAWDWAPLVDPDIDIDDGPADPAWDKDKDKDWDADPVGDIDIDIDIDTDGHPNPQDQKDKAKWWQWQFALQQQWTKIKIWIAIPRDDPQFAWKKKKKAFPVDGQIDIDIGRDNTAIDMDTSRHQAQTKIKIKIFTWGQDPVGIDGRDMDIDIDGNQNDTDPDRGQPADPQDKEWPDKAKFQQFDVVQLKTWIWIWTAIDHGFFAWKKWWKHFRPNFFDIDIDIDRDRTDHGHISDTDSTAAQGKIKTWMFTAGNRHGGNYIDIDIDHNHRDGD

Radius of gyration: 26.96 Å; Cα contacts (8 Å, |Δi|>4): 759; chains: 1; bounding box: 49×53×86 Å

Sequence (276 aa):
DPTGQASLSNPSSARPTFNAPDSVSGDTDVTVELTVTDDDGATSRRTTTVTVTDTDGTPSPSVSMRVDDLTDIQTNNPDFVVSYDIGDTNASFERVEVRADSTEGSASGFAQQSTSRGSVRFQPGYGVRQTFEVTIDVIYDGPNGEYVESSRTVTDVADARNRNGNADLSLGSSASIDAFDVEDRTNTRRNEVWYRADYDVSSGDFNRVELVALNLNGNGATTTTQRTDRSRNNVDIIERRDGAQTDYRVGILVYDDTGAVVDIQTVDDVADGNGP